Protein 4URP (pdb70)

Structure (mmCIF, N/CA/C/O backbone):
data_4URP
#
_entry.id   4URP
#
_cell.length_a   60.045
_cell.length_b   60.045
_cell.length_c   110.675
_cell.angle_alpha   90.00
_cell.angle_beta   90.00
_cell.angle_gamma   120.00
#
_symmetry.space_group_name_H-M   'P 32'
#
loop_
_entity.id
_entity.type
_entity.pdbx_description
1 polymer 'FATTY ACID REPRESSION MUTANT PROTEIN 2'
2 water water
#
loop_
_atom_site.group_PDB
_atom_site.id
_atom_site.type_symbol
_atom_site.label_atom_id
_atom_site.label_alt_id
_atom_site.label_comp_id
_atom_site.label_asym_id
_atom_site.label_entity_id
_atom_site.label_seq_id
_atom_site.pdbx_PDB_ins_code
_atom_site.Cartn_x
_atom_site.Cartn_y
_atom_site.Cartn_z
_atom_site.occupancy
_atom_site.B_iso_or_equiv
_atom_site.auth_seq_id
_atom_site.auth_comp_id
_atom_site.auth_asym_id
_atom_site.auth_atom_id
_atom_site.pdbx_PDB_model_num
ATOM 1 N N . PRO A 1 3 ? -25.339 28.933 0.192 1.00 82.57 3 PRO A N 1
ATOM 2 C CA . PRO A 1 3 ? -23.907 28.668 0.364 1.00 80.38 3 PRO A CA 1
ATOM 3 C C . PRO A 1 3 ? -23.494 28.718 1.831 1.00 84.23 3 PRO A C 1
ATOM 4 O O . PRO A 1 3 ? -23.435 29.798 2.419 1.00 88.18 3 PRO A O 1
ATOM 8 N N . THR A 1 4 ? -23.262 27.550 2.420 1.00 71.71 4 THR A N 1
ATOM 9 C CA . THR A 1 4 ? -22.865 27.447 3.819 1.00 57.03 4 THR A CA 1
ATOM 10 C C . THR A 1 4 ? -21.616 26.594 3.963 1.00 67.32 4 THR A C 1
ATOM 11 O O . THR A 1 4 ? -20.500 27.114 3.971 1.00 57.84 4 THR A O 1
ATOM 15 N N . GLY A 1 5 ? -21.801 25.282 4.063 1.00 69.70 5 GLY A N 1
ATOM 16 C CA . GLY A 1 5 ? -20.671 24.382 4.017 1.00 55.88 5 GLY A CA 1
ATOM 17 C C . GLY A 1 5 ? -20.665 23.955 2.573 1.00 66.15 5 GLY A C 1
ATOM 18 O O . GLY A 1 5 ? -20.678 22.765 2.257 1.00 62.35 5 GLY A O 1
ATOM 19 N N . ASN A 1 6 ? -20.643 24.949 1.685 1.00 74.39 6 ASN A N 1
ATOM 20 C CA . ASN A 1 6 ? -20.627 24.731 0.230 1.00 65.49 6 ASN A CA 1
ATOM 21 C C . ASN A 1 6 ? -19.235 24.279 -0.210 1.00 70.30 6 ASN A C 1
ATOM 22 O O . ASN A 1 6 ? -18.879 24.376 -1.384 1.00 63.95 6 ASN A O 1
ATOM 27 N N . TYR A 1 7 ? -18.470 23.798 0.767 1.00 80.10 7 TYR A N 1
ATOM 28 C CA . TYR A 1 7 ? -17.256 23.018 0.584 1.00 71.02 7 TYR A CA 1
ATOM 29 C C . TYR A 1 7 ? -17.388 21.930 -0.476 1.00 70.49 7 TYR A C 1
ATOM 30 O O . TYR A 1 7 ? -16.406 21.531 -1.097 1.00 76.82 7 TYR A O 1
ATOM 39 N N . LEU A 1 8 ? -18.614 21.461 -0.681 1.00 56.79 8 LEU A N 1
ATOM 40 C CA . LEU A 1 8 ? -18.913 20.470 -1.703 1.00 61.67 8 LEU A CA 1
ATOM 41 C C . LEU A 1 8 ? -18.717 21.044 -3.101 1.00 71.10 8 LEU A C 1
ATOM 42 O O . LEU A 1 8 ? -18.148 20.388 -3.971 1.00 69.32 8 LEU A O 1
ATOM 47 N N . ASN A 1 9 ? -19.197 22.266 -3.315 1.00 78.64 9 ASN A N 1
ATOM 48 C CA . ASN A 1 9 ? -19.147 22.894 -4.636 1.00 78.17 9 ASN A CA 1
ATOM 49 C C . ASN A 1 9 ? -17.737 23.059 -5.193 1.00 80.31 9 ASN A C 1
ATOM 50 O O . ASN A 1 9 ? -17.533 23.054 -6.407 1.00 77.11 9 ASN A O 1
ATOM 55 N N . ALA A 1 10 ? -16.769 23.208 -4.297 1.00 83.41 10 ALA A N 1
ATOM 56 C CA . ALA A 1 10 ? -15.373 23.308 -4.695 1.00 78.63 10 ALA A CA 1
ATOM 57 C C . ALA A 1 10 ? -14.836 21.930 -5.048 1.00 74.61 10 ALA A C 1
ATOM 58 O O . ALA A 1 10 ? -13.930 21.793 -5.871 1.00 77.33 10 ALA A O 1
ATOM 60 N N . ILE A 1 11 ? -15.399 20.906 -4.419 1.00 61.61 11 ILE A N 1
ATOM 61 C CA . ILE A 1 11 ? -15.021 19.532 -4.715 1.00 71.97 11 ILE A CA 1
ATOM 62 C C . ILE A 1 11 ? -15.616 19.100 -6.045 1.00 77.70 11 ILE A C 1
ATOM 63 O O . ILE A 1 11 ? -14.933 18.501 -6.876 1.00 68.60 11 ILE A O 1
ATOM 68 N N . THR A 1 12 ? -16.890 19.420 -6.243 1.00 77.24 12 THR A N 1
ATOM 69 C CA . THR A 1 12 ? -17.599 19.028 -7.454 1.00 70.60 12 THR A CA 1
ATOM 70 C C . THR A 1 12 ? -17.035 19.722 -8.689 1.00 77.21 12 THR A C 1
ATOM 71 O O . THR A 1 12 ? -17.011 19.149 -9.778 1.00 80.08 12 THR A O 1
ATOM 75 N N . ASN A 1 13 ? -16.578 20.956 -8.517 1.00 68.55 13 ASN A N 1
ATOM 76 C CA . ASN A 1 13 ? -15.953 21.681 -9.614 1.00 65.72 13 ASN A CA 1
ATOM 77 C C . ASN A 1 13 ? -14.440 21.521 -9.600 1.00 66.38 13 ASN A C 1
ATOM 78 O O . ASN A 1 13 ? -13.707 22.455 -9.274 1.00 74.35 13 ASN A O 1
ATOM 83 N N . ARG A 1 14 ? -13.987 20.324 -9.959 1.00 65.70 14 ARG A N 1
ATOM 84 C CA . ARG A 1 14 ? -12.567 20.003 -9.976 1.00 53.27 14 ARG A CA 1
ATOM 85 C C . ARG A 1 14 ? -12.321 18.727 -10.771 1.00 56.74 14 ARG A C 1
ATOM 86 O O . ARG A 1 14 ? -12.974 17.712 -10.537 1.00 67.96 14 ARG A O 1
ATOM 94 N N . ARG A 1 15 ? -11.387 18.788 -11.716 1.00 53.53 15 ARG A N 1
ATOM 95 C CA . ARG A 1 15 ? -10.979 17.608 -12.477 1.00 60.57 15 ARG A CA 1
ATOM 96 C C . ARG A 1 15 ? -9.652 17.833 -13.195 1.00 63.75 15 ARG A C 1
ATOM 97 O O . ARG A 1 15 ? -9.138 18.950 -13.231 1.00 65.30 15 ARG A O 1
ATOM 105 N N . THR A 1 16 ? -9.106 16.758 -13.758 1.00 60.84 16 THR A N 1
ATOM 106 C CA . THR A 1 16 ? -7.812 16.787 -14.430 1.00 55.23 16 THR A CA 1
ATOM 107 C C . THR A 1 16 ? -7.796 17.740 -15.615 1.00 61.05 16 THR A C 1
ATOM 108 O O . THR A 1 16 ? -8.627 17.651 -16.513 1.00 51.77 16 THR A O 1
ATOM 112 N N . ILE A 1 17 ? -6.827 18.646 -15.613 1.00 60.27 17 ILE A N 1
ATOM 113 C CA . ILE A 1 17 ? -6.682 19.626 -16.680 1.00 53.40 17 ILE A CA 1
ATOM 114 C C . ILE A 1 17 ? -5.351 19.454 -17.390 1.00 67.44 17 ILE A C 1
ATOM 115 O O . ILE A 1 17 ? -4.290 19.549 -16.776 1.00 63.11 17 ILE A O 1
ATOM 120 N N . TYR A 1 18 ? -5.414 19.195 -18.689 1.00 72.59 18 TYR A N 1
ATOM 121 C CA . TYR A 1 18 ? -4.211 19.042 -19.491 1.00 67.38 18 TYR A CA 1
ATOM 122 C C . TYR A 1 18 ? -3.959 20.291 -20.320 1.00 73.39 18 TYR A C 1
ATOM 123 O O . TYR A 1 18 ? -2.831 20.540 -20.744 1.00 64.44 18 TYR A O 1
ATOM 132 N N . ASN A 1 19 ? -5.014 21.068 -20.549 1.00 80.45 19 ASN A N 1
ATOM 133 C CA . ASN A 1 19 ? -4.876 22.371 -21.182 1.00 83.52 19 ASN A CA 1
ATOM 134 C C . ASN A 1 19 ? -4.107 23.303 -20.260 1.00 76.63 19 ASN A C 1
ATOM 135 O O . ASN A 1 19 ? -4.679 23.913 -19.358 1.00 88.17 19 ASN A O 1
ATOM 140 N N . LEU A 1 20 ? -2.804 23.402 -20.482 1.00 69.95 20 LEU A N 1
ATOM 141 C CA . LEU A 1 20 ? -1.953 24.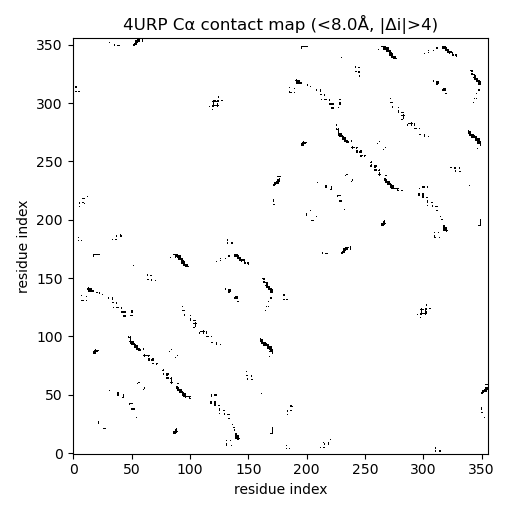155 -19.577 1.00 72.40 20 LEU A CA 1
ATOM 142 C C . LEU A 1 20 ? -1.014 25.116 -20.290 1.00 65.08 20 LEU A C 1
ATOM 143 O O . LEU A 1 20 ? -0.340 24.756 -21.255 1.00 69.02 20 LEU A O 1
ATOM 148 N N . LYS A 1 21 ? -0.978 26.348 -19.799 1.00 55.89 21 LYS A N 1
ATOM 149 C CA . LYS A 1 21 ? 0.026 27.313 -20.215 1.00 55.61 21 LYS A CA 1
ATOM 150 C C . LYS A 1 21 ? 0.774 27.696 -18.954 1.00 64.34 21 LYS A C 1
ATOM 151 O O . LYS A 1 21 ? 0.198 27.686 -17.872 1.00 86.86 21 LYS A O 1
ATOM 157 N N . PRO A 1 22 ? 2.065 28.022 -19.078 1.00 67.53 22 PRO A N 1
ATOM 158 C CA . PRO A 1 22 ? 2.831 28.481 -17.913 1.00 70.70 22 PRO A CA 1
ATOM 159 C C . PRO A 1 22 ? 2.275 29.803 -17.391 1.00 67.27 22 PRO A C 1
ATOM 160 O O . PRO A 1 22 ? 2.874 30.856 -17.592 1.00 56.40 22 PRO A O 1
ATOM 164 N N . GLU A 1 23 ? 1.127 29.734 -16.726 1.00 76.48 23 GLU A N 1
ATOM 165 C CA . GLU A 1 23 ? 0.439 30.927 -16.255 1.00 88.04 23 GLU A CA 1
ATOM 166 C C . GLU A 1 23 ? 0.730 31.207 -14.789 1.00 84.65 23 GLU A C 1
ATOM 167 O O . GLU A 1 23 ? 0.884 30.289 -13.984 1.00 76.62 23 GLU A O 1
ATOM 173 N N . LEU A 1 24 ? 0.798 32.492 -14.459 1.00 81.78 24 LEU A N 1
ATOM 174 C CA . LEU A 1 24 ? 1.176 32.941 -13.122 1.00 93.50 24 LEU A CA 1
ATOM 175 C C . LEU A 1 24 ? 0.317 32.376 -11.973 1.00 94.29 24 LEU A C 1
ATOM 176 O O . LEU A 1 24 ? 0.869 31.835 -11.015 1.00 74.40 24 LEU A O 1
ATOM 181 N N . PRO A 1 25 ? -1.027 32.491 -12.052 1.00 97.48 25 PRO A N 1
ATOM 182 C CA . PRO A 1 25 ? -1.891 33.164 -13.029 1.00 88.32 25 PRO A CA 1
ATOM 183 C C . PRO A 1 25 ? -2.231 34.602 -12.634 1.00 89.96 25 PRO A C 1
ATOM 184 O O . PRO A 1 25 ? -1.559 35.200 -11.794 1.00 89.61 25 PRO A O 1
ATOM 188 N N . GLN A 1 26 ? -3.281 35.140 -13.244 1.00 87.29 26 GLN A N 1
ATOM 189 C CA . GLN A 1 26 ? -3.642 36.546 -13.095 1.00 76.10 26 GLN A CA 1
ATOM 190 C C . GLN A 1 26 ? -4.079 36.913 -11.680 1.00 79.26 26 GLN A C 1
ATOM 191 O O . GLN A 1 26 ? -5.075 36.399 -11.174 1.00 83.59 26 GLN A O 1
ATOM 197 N N . GLY A 1 27 ? -3.331 37.816 -11.056 1.00 80.45 27 GLY A N 1
ATOM 198 C CA . GLY A 1 27 ? -3.693 38.349 -9.756 1.00 91.94 27 GLY A CA 1
ATOM 199 C C . GLY A 1 27 ? -3.159 37.535 -8.598 1.00 88.38 27 GLY A C 1
ATOM 200 O O . GLY A 1 27 ? -3.472 37.809 -7.441 1.00 72.21 27 GLY A O 1
ATOM 201 N N . VAL A 1 28 ? -2.348 36.532 -8.909 1.00 84.59 28 VAL A N 1
ATOM 202 C CA . VAL A 1 28 ? -1.793 35.654 -7.887 1.00 66.17 28 VAL A CA 1
ATOM 203 C C . VAL A 1 28 ? -0.388 35.189 -8.259 1.00 71.99 28 VAL A C 1
ATOM 204 O O . VAL A 1 28 ? -0.172 34.634 -9.332 1.00 82.58 28 VAL A O 1
ATOM 208 N N . GLY A 1 29 ? 0.564 35.442 -7.367 1.00 71.21 29 GLY A N 1
ATOM 209 C CA . GLY A 1 29 ? 1.960 35.134 -7.618 1.00 66.67 29 GLY A CA 1
ATOM 210 C C . GLY A 1 29 ? 2.313 33.684 -7.362 1.00 68.74 29 GLY A C 1
ATOM 211 O O . GLY A 1 29 ? 1.454 32.806 -7.412 1.00 64.98 29 GLY A O 1
ATOM 212 N N . LEU A 1 30 ? 3.588 33.435 -7.086 1.00 75.70 30 LEU A N 1
ATOM 213 C CA . LEU A 1 30 ? 4.074 32.084 -6.828 1.00 67.51 30 LEU A CA 1
ATOM 214 C C . LEU A 1 30 ? 4.021 31.756 -5.339 1.00 69.27 30 LEU A C 1
ATOM 215 O O . LEU A 1 30 ? 3.519 30.700 -4.947 1.00 60.30 30 LEU A O 1
ATOM 220 N N . ASP A 1 31 ? 4.530 32.663 -4.511 1.00 87.07 31 ASP A N 1
ATOM 221 C CA . ASP A 1 31 ? 4.548 32.445 -3.067 1.00 75.19 31 ASP A CA 1
ATOM 222 C C . ASP A 1 31 ? 3.142 32.386 -2.487 1.00 67.14 31 ASP A C 1
ATOM 223 O O . ASP A 1 31 ? 2.955 31.995 -1.337 1.00 68.76 31 ASP A O 1
ATOM 228 N N . ASP A 1 32 ? 2.159 32.786 -3.286 1.00 66.40 32 ASP A N 1
ATOM 229 C CA . ASP A 1 32 ? 0.765 32.575 -2.937 1.00 63.67 32 ASP A CA 1
ATOM 230 C C . ASP A 1 32 ? 0.496 31.084 -2.861 1.00 65.65 32 ASP A C 1
ATOM 231 O O . ASP A 1 32 ? -0.040 30.588 -1.871 1.00 62.72 32 ASP A O 1
ATOM 236 N N . VAL A 1 33 ? 0.873 30.380 -3.922 1.00 63.28 33 VAL A N 1
ATOM 237 C CA . VAL A 1 33 ? 0.691 28.939 -4.009 1.00 68.11 33 VAL A CA 1
ATOM 238 C C . VAL A 1 33 ? 1.445 28.237 -2.891 1.00 63.37 33 VAL A C 1
ATOM 239 O O . VAL A 1 33 ? 0.946 27.282 -2.296 1.00 63.31 33 VAL A O 1
ATOM 243 N N . LYS A 1 34 ? 2.643 28.737 -2.603 1.00 64.33 34 LYS A N 1
ATOM 244 C CA . LYS A 1 34 ? 3.505 28.171 -1.573 1.00 61.44 34 LYS A CA 1
ATOM 245 C C . LYS A 1 34 ? 2.783 27.952 -0.251 1.00 67.38 34 LYS A C 1
ATOM 246 O O . LYS A 1 34 ? 2.951 26.916 0.388 1.00 74.57 34 LYS A O 1
ATOM 252 N N . ARG A 1 35 ? 1.978 28.928 0.154 1.00 58.35 35 ARG A N 1
ATOM 253 C CA . ARG A 1 35 ? 1.250 28.829 1.408 1.00 59.39 35 ARG A CA 1
ATOM 254 C C . ARG A 1 35 ? 0.156 27.778 1.311 1.00 62.18 35 ARG A C 1
ATOM 255 O O . ARG A 1 35 ? -0.021 26.971 2.222 1.00 68.87 35 ARG A O 1
ATOM 263 N N . THR A 1 36 ? -0.572 27.802 0.198 1.00 58.70 36 THR A N 1
ATOM 264 C CA . THR A 1 36 ? -1.764 26.977 0.011 1.00 58.78 36 THR A CA 1
ATOM 265 C C . THR A 1 36 ? -1.521 25.491 0.257 1.00 59.48 36 THR A C 1
ATOM 266 O O . THR A 1 36 ? -2.356 24.814 0.853 1.00 67.75 36 THR A O 1
ATOM 270 N N . VAL A 1 37 ? -0.382 24.985 -0.199 1.00 55.92 37 VAL A N 1
ATOM 271 C CA . VAL A 1 37 ? -0.029 23.592 0.045 1.00 62.88 37 VAL A CA 1
ATOM 272 C C . VAL A 1 37 ? 0.606 23.440 1.426 1.00 56.96 37 VAL A C 1
ATOM 273 O O . VAL A 1 37 ? 0.395 22.436 2.114 1.00 59.77 37 VAL A O 1
ATOM 277 N N . HIS A 1 38 ? 1.358 24.458 1.835 1.00 56.32 38 HIS A N 1
ATOM 278 C CA . HIS A 1 38 ? 1.988 24.475 3.150 1.00 70.97 38 HIS A CA 1
ATOM 279 C C . HIS A 1 38 ? 0.967 24.369 4.276 1.00 77.14 38 HIS A C 1
ATOM 280 O O . HIS A 1 38 ? 1.157 23.612 5.226 1.00 81.14 38 HIS A O 1
ATOM 287 N N . VAL A 1 39 ? -0.115 25.132 4.162 1.00 67.80 39 VAL A N 1
ATOM 288 C CA . VAL A 1 39 ? -1.143 25.156 5.194 1.00 68.94 39 VAL A CA 1
ATOM 289 C C . VAL A 1 39 ? -1.957 23.872 5.208 1.00 62.97 39 VAL A C 1
ATOM 290 O O . VAL A 1 39 ? -2.744 23.638 6.122 1.00 70.92 39 VAL A O 1
ATOM 294 N N . ILE A 1 40 ? -1.771 23.042 4.189 1.00 48.14 40 ILE A N 1
ATOM 295 C CA . ILE A 1 40 ? -2.450 21.754 4.137 1.00 51.58 40 ILE A CA 1
ATOM 296 C C . ILE A 1 40 ? -1.582 20.673 4.772 1.00 60.11 40 ILE A C 1
ATOM 297 O O . ILE A 1 40 ? -2.063 19.885 5.580 1.00 68.26 40 ILE A O 1
ATOM 302 N N . LEU A 1 41 ? -0.299 20.653 4.419 1.00 60.42 41 LEU A N 1
ATOM 303 C CA . LEU A 1 41 ? 0.649 19.734 5.039 1.00 64.82 41 LEU A CA 1
ATOM 304 C C . LEU A 1 41 ? 0.665 19.928 6.545 1.00 72.48 41 LEU A C 1
ATOM 305 O O . LEU A 1 41 ? 0.800 18.973 7.311 1.00 65.10 41 LEU A O 1
ATOM 310 N N . LYS A 1 42 ? 0.528 21.181 6.959 1.00 69.61 42 LYS A N 1
ATOM 311 C CA . LYS A 1 42 ? 0.592 21.541 8.365 1.00 55.70 42 LYS A CA 1
ATOM 312 C C . LYS A 1 42 ? -0.712 21.203 9.075 1.00 56.76 42 LYS A C 1
ATOM 313 O O . LYS A 1 42 ? -0.718 20.926 10.274 1.00 54.48 42 LYS A O 1
ATOM 319 N N . ASN A 1 43 ? -1.815 21.213 8.332 1.00 54.46 43 ASN A N 1
ATOM 320 C CA . ASN A 1 43 ? -3.132 20.988 8.925 1.00 57.01 43 ASN A CA 1
ATOM 321 C C . ASN A 1 43 ? -3.712 19.605 8.642 1.00 59.23 43 ASN A C 1
ATOM 322 O O . ASN A 1 43 ? -4.833 19.308 9.052 1.00 65.79 43 ASN A O 1
ATOM 327 N N . THR A 1 44 ? -2.955 18.765 7.944 1.00 65.78 44 THR A N 1
ATOM 328 C CA . THR A 1 44 ? -3.422 17.420 7.630 1.00 63.29 44 THR A CA 1
ATOM 329 C C . THR A 1 44 ? -3.014 16.413 8.694 1.00 52.03 44 THR A C 1
ATOM 330 O O . THR A 1 44 ? -1.838 16.288 9.023 1.00 55.70 44 THR A O 1
ATOM 334 N N . PRO A 1 45 ? -3.998 15.688 9.235 1.00 46.96 45 PRO A N 1
ATOM 335 C CA . PRO A 1 45 ? -3.817 14.697 10.297 1.00 46.77 45 PRO A CA 1
ATOM 336 C C . PRO A 1 45 ? -3.096 13.451 9.808 1.00 48.93 45 PRO A C 1
ATOM 337 O O . PRO A 1 45 ? -3.612 12.730 8.957 1.00 54.80 45 PRO A O 1
ATOM 341 N N . THR A 1 46 ? -1.902 13.213 10.333 1.00 49.28 46 THR A N 1
ATOM 342 C CA . THR A 1 46 ? -1.227 11.946 10.120 1.00 52.25 46 THR A CA 1
ATOM 343 C C . THR A 1 46 ? -1.552 11.059 11.311 1.00 63.04 46 THR A C 1
ATOM 344 O O . THR A 1 46 ? -1.509 11.512 12.458 1.00 63.66 46 THR A O 1
ATOM 348 N N . ALA A 1 47 ? -1.894 9.805 11.036 1.00 68.37 47 ALA A N 1
ATOM 349 C CA . ALA A 1 47 ? -2.280 8.866 12.081 1.00 68.83 47 ALA A CA 1
ATOM 350 C C . ALA A 1 47 ? -1.186 8.726 13.127 1.00 62.85 47 ALA A C 1
ATOM 351 O O . ALA A 1 47 ? -0.051 8.376 12.801 1.00 63.68 47 ALA A O 1
ATOM 353 N N . PHE A 1 48 ? -1.544 9.020 14.374 1.00 73.56 48 PHE A N 1
ATOM 354 C CA . PHE A 1 48 ? -0.627 8.937 15.509 1.00 78.41 48 PHE A CA 1
ATOM 355 C C . PHE A 1 48 ? 0.498 9.962 15.445 1.00 64.14 48 PHE A C 1
ATOM 356 O O . PHE A 1 48 ? 1.644 9.652 15.766 1.00 56.98 48 PHE A O 1
ATOM 364 N N . ASN A 1 49 ? 0.144 11.177 15.025 1.00 55.62 49 ASN A N 1
ATOM 365 C CA . ASN A 1 49 ? 1.074 12.301 14.848 1.00 63.10 49 ASN A CA 1
ATOM 366 C C . ASN A 1 49 ? 2.447 11.944 14.281 1.00 60.97 49 ASN A C 1
ATOM 367 O O . ASN A 1 49 ? 3.471 12.436 14.755 1.00 49.36 49 ASN A O 1
ATOM 372 N N . SER A 1 50 ? 2.456 11.087 13.266 1.00 55.36 50 SER A N 1
ATOM 373 C CA . SER A 1 50 ? 3.697 10.672 12.629 1.00 67.39 50 SER A CA 1
ATOM 374 C C . SER A 1 50 ? 4.292 11.802 11.802 1.00 59.98 50 SER A C 1
ATOM 375 O O . SER A 1 50 ? 5.512 11.915 11.683 1.00 53.64 50 SER A O 1
ATOM 378 N N . GLN A 1 51 ? 3.416 12.628 11.234 1.00 53.01 51 GLN A N 1
ATOM 379 C CA . GLN A 1 51 ? 3.824 13.785 10.441 1.00 54.86 51 GLN A CA 1
ATOM 380 C C . GLN A 1 51 ? 4.813 13.399 9.344 1.00 64.60 51 GLN A C 1
ATOM 381 O O . GLN A 1 51 ? 5.891 13.983 9.231 1.00 63.67 51 GLN A O 1
ATOM 387 N N . VAL A 1 52 ? 4.431 12.414 8.538 1.00 66.73 52 VAL A N 1
ATOM 388 C CA . VAL A 1 52 ? 5.338 11.810 7.570 1.00 59.84 52 VAL A CA 1
ATOM 389 C C . VAL A 1 52 ? 5.318 12.477 6.200 1.00 64.32 52 VAL A C 1
ATOM 390 O O . VAL A 1 52 ? 6.305 12.433 5.473 1.00 69.57 52 VAL A O 1
ATOM 394 N N . ASN A 1 53 ? 4.196 13.088 5.842 1.00 65.99 53 ASN A N 1
ATOM 395 C CA . ASN A 1 53 ? 4.067 13.664 4.512 1.00 63.13 53 ASN A CA 1
ATOM 396 C C . ASN A 1 53 ? 4.689 15.048 4.383 1.00 54.75 53 ASN A C 1
ATOM 397 O O . ASN A 1 53 ? 4.388 15.955 5.159 1.00 52.48 53 ASN A O 1
ATOM 402 N N . ARG A 1 54 ? 5.574 15.192 3.404 1.00 55.82 54 ARG A N 1
ATOM 403 C CA . ARG A 1 54 ? 6.140 16.489 3.064 1.00 58.02 54 ARG A CA 1
ATOM 404 C C . ARG A 1 54 ? 5.884 16.778 1.596 1.00 59.74 54 ARG A C 1
ATOM 405 O O . ARG A 1 54 ? 5.187 16.020 0.922 1.00 56.00 54 ARG A O 1
ATOM 413 N N . ALA A 1 55 ? 6.443 17.877 1.105 1.00 58.65 55 ALA A N 1
ATOM 414 C CA . ALA A 1 55 ? 6.261 18.248 -0.291 1.00 57.46 55 ALA A CA 1
ATOM 415 C C . ALA A 1 55 ? 7.369 19.160 -0.800 1.00 66.13 55 ALA A C 1
ATOM 416 O O . ALA A 1 55 ? 8.065 19.809 -0.027 1.00 72.67 55 ALA A O 1
ATOM 418 N N . VAL A 1 56 ? 7.525 19.186 -2.117 1.00 64.81 56 VAL A N 1
ATOM 419 C CA . VAL A 1 56 ? 8.458 20.081 -2.784 1.00 63.24 56 VAL A CA 1
ATOM 420 C C . VAL A 1 56 ? 7.810 20.632 -4.041 1.00 61.78 56 VAL A C 1
ATOM 421 O O . VAL A 1 56 ? 7.298 19.882 -4.865 1.00 69.36 56 VAL A O 1
ATOM 425 N N . ILE A 1 57 ? 7.804 21.952 -4.169 1.00 59.96 57 ILE A N 1
ATOM 426 C CA . ILE A 1 57 ? 7.313 22.595 -5.376 1.00 59.24 57 ILE A CA 1
ATOM 427 C C . ILE A 1 57 ? 8.487 22.947 -6.265 1.00 62.98 57 ILE A C 1
ATOM 428 O O . ILE A 1 57 ? 9.484 23.486 -5.799 1.00 70.28 57 ILE A O 1
ATOM 433 N N . ILE A 1 58 ? 8.379 22.625 -7.545 1.00 65.64 58 ILE A N 1
ATOM 434 C CA . ILE A 1 58 ? 9.457 22.915 -8.471 1.00 62.88 58 ILE A CA 1
ATOM 435 C C . ILE A 1 58 ? 8.933 23.705 -9.666 1.00 64.93 58 ILE A C 1
ATOM 436 O O . ILE A 1 58 ? 7.796 23.518 -10.097 1.00 60.30 58 ILE A O 1
ATOM 441 N N . VAL A 1 59 ? 9.758 24.615 -10.172 1.00 72.92 59 VAL A N 1
ATOM 442 C CA . VAL A 1 59 ? 9.354 25.502 -11.256 1.00 64.27 59 VAL A CA 1
ATOM 443 C C . VAL A 1 59 ? 10.519 25.853 -12.173 1.00 69.12 59 VAL A C 1
ATOM 444 O O . VAL A 1 59 ? 11.660 25.465 -11.927 1.00 78.03 59 VAL A O 1
ATOM 448 N N . GLY A 1 60 ? 10.213 26.595 -13.231 1.00 66.63 60 GLY A N 1
ATOM 449 C CA . GLY A 1 60 ? 11.218 27.105 -14.143 1.00 78.58 60 GLY A CA 1
ATOM 450 C C . GLY A 1 60 ? 12.005 26.029 -14.856 1.00 74.68 60 GLY A C 1
ATOM 451 O O . GLY A 1 60 ? 11.450 25.038 -15.323 1.00 64.32 60 GLY A O 1
ATOM 452 N N . ASP A 1 61 ? 13.315 26.231 -14.940 1.00 73.97 61 ASP A N 1
ATOM 453 C CA . ASP A 1 61 ? 14.201 25.280 -15.604 1.00 84.70 61 ASP A CA 1
ATOM 454 C C . ASP A 1 61 ? 14.560 24.115 -14.694 1.00 78.88 61 ASP A C 1
ATOM 455 O O . ASP A 1 61 ? 15.323 23.234 -15.083 1.00 70.36 61 ASP A O 1
ATOM 460 N N . THR A 1 62 ? 14.017 24.120 -13.482 1.00 82.60 62 THR A N 1
ATOM 461 C CA . THR A 1 62 ? 14.190 22.998 -12.574 1.00 77.22 62 THR A CA 1
ATOM 462 C C . THR A 1 62 ? 13.006 22.062 -12.749 1.00 73.84 62 THR A C 1
ATOM 463 O O . THR A 1 62 ? 13.102 20.863 -12.487 1.00 68.75 62 THR A O 1
ATOM 467 N N . HIS A 1 63 ? 11.891 22.625 -13.199 1.00 69.16 63 HIS A N 1
ATOM 468 C CA . HIS A 1 63 ? 10.705 21.849 -13.523 1.00 63.26 63 HIS A CA 1
ATOM 469 C C . HIS A 1 63 ? 10.916 21.131 -14.845 1.00 69.31 63 HIS A C 1
ATOM 470 O O . HIS A 1 63 ? 10.675 19.931 -14.961 1.00 62.17 63 HIS A O 1
ATOM 477 N N . LYS A 1 64 ? 11.375 21.882 -15.840 1.00 75.18 64 LYS A N 1
ATOM 478 C CA . LYS A 1 64 ? 11.631 21.334 -17.164 1.00 62.16 64 LYS A CA 1
ATOM 479 C C . LYS A 1 64 ? 12.743 20.292 -17.123 1.00 69.81 64 LYS A C 1
ATOM 480 O O . LYS A 1 64 ? 12.777 19.378 -17.945 1.00 73.56 64 LYS A O 1
ATOM 486 N N . ARG A 1 65 ? 13.641 20.431 -16.154 1.00 71.43 65 ARG A N 1
ATOM 487 C CA . ARG A 1 65 ? 14.811 19.569 -16.054 1.00 72.16 65 ARG A CA 1
ATOM 488 C C . ARG A 1 65 ? 14.451 18.121 -15.752 1.00 63.64 65 ARG A C 1
ATOM 489 O O . ARG A 1 65 ? 15.142 17.201 -16.188 1.00 57.31 65 ARG A O 1
ATOM 497 N N . ILE A 1 66 ? 13.372 17.921 -15.003 1.00 64.43 66 ILE A N 1
ATOM 498 C CA . ILE A 1 66 ? 12.996 16.580 -14.569 1.00 65.86 66 ILE A CA 1
ATOM 499 C C . ILE A 1 66 ? 12.152 15.842 -15.599 1.00 62.93 66 ILE A C 1
ATOM 500 O O . ILE A 1 66 ? 12.425 14.686 -15.921 1.00 64.92 66 ILE A O 1
ATOM 505 N N . TRP A 1 67 ? 11.124 16.506 -16.113 1.00 61.39 67 TRP A N 1
ATOM 506 C CA . TRP A 1 67 ? 10.247 15.878 -17.094 1.00 61.82 67 TRP A CA 1
ATOM 507 C C . TRP A 1 67 ? 10.985 15.606 -18.400 1.00 65.22 67 TRP A C 1
ATOM 508 O O . TRP A 1 67 ? 10.607 14.717 -19.165 1.00 54.85 67 TRP A O 1
ATOM 519 N N . ASP A 1 68 ? 12.041 16.374 -18.647 1.00 63.67 68 ASP A N 1
ATOM 520 C CA . ASP A 1 68 ? 12.900 16.133 -19.796 1.00 67.08 68 ASP A CA 1
ATOM 521 C C . ASP A 1 68 ? 13.736 14.889 -19.558 1.00 71.70 68 ASP A C 1
ATOM 522 O O . ASP A 1 68 ? 14.143 14.212 -20.500 1.00 82.20 68 ASP A O 1
ATOM 527 N N . ALA A 1 69 ? 13.996 14.599 -18.288 1.00 64.90 69 ALA A N 1
ATOM 528 C CA . ALA A 1 69 ? 14.769 13.423 -17.916 1.00 73.02 69 ALA A CA 1
ATOM 529 C C . ALA A 1 69 ? 13.895 12.181 -17.977 1.00 73.67 69 ALA A C 1
ATOM 530 O O . ALA A 1 69 ? 14.353 11.102 -18.342 1.00 69.51 69 ALA A O 1
ATOM 532 N N . VAL A 1 70 ? 12.631 12.339 -17.608 1.00 67.50 70 VAL A N 1
ATOM 533 C CA . VAL A 1 70 ? 11.686 11.239 -17.695 1.00 61.34 70 VAL A CA 1
ATOM 534 C C . VAL A 1 70 ? 11.417 10.926 -19.158 1.00 78.85 70 VAL A C 1
ATOM 535 O O . VAL A 1 70 ? 11.486 9.773 -19.575 1.00 81.15 70 VAL A O 1
ATOM 539 N N . ALA A 1 71 ? 11.156 11.968 -19.943 1.00 68.64 71 ALA A N 1
ATOM 540 C CA . ALA A 1 71 ? 10.853 11.815 -21.366 1.00 60.59 71 ALA A CA 1
ATOM 541 C C . ALA A 1 71 ? 12.060 11.390 -22.199 1.00 70.82 71 ALA A C 1
ATOM 542 O O . ALA A 1 71 ? 12.063 11.535 -23.421 1.00 86.74 71 ALA A O 1
ATOM 544 N N . SER A 1 72 ? 13.087 10.879 -21.532 1.00 70.82 72 SER A N 1
ATOM 545 C CA . SER A 1 72 ? 14.233 10.285 -22.207 1.00 72.56 72 SER A CA 1
ATOM 546 C C . SER A 1 72 ? 14.361 8.841 -21.742 1.00 78.89 72 SER A C 1
ATOM 547 O O . SER A 1 72 ? 14.934 7.998 -22.434 1.00 78.60 72 SER A O 1
ATOM 550 N N . ALA A 1 73 ? 13.816 8.566 -20.561 1.00 80.33 73 ALA A N 1
ATOM 551 C CA . ALA A 1 73 ? 13.688 7.201 -20.070 1.00 84.24 73 ALA A CA 1
ATOM 552 C C . ALA A 1 73 ? 12.461 6.572 -20.715 1.00 79.76 73 ALA A C 1
ATOM 553 O O . ALA A 1 73 ? 12.288 5.355 -20.701 1.00 81.48 73 ALA A O 1
ATOM 555 N N . MET A 1 74 ? 11.647 7.415 -21.343 1.00 78.41 74 MET A N 1
ATOM 556 C CA . MET A 1 74 ? 10.529 6.969 -22.166 1.00 80.75 74 MET A CA 1
ATOM 557 C C . MET A 1 74 ? 10.949 7.063 -23.623 1.00 81.63 74 MET A C 1
ATOM 558 O O . MET A 1 74 ? 11.317 8.145 -24.090 1.00 82.24 74 MET A O 1
ATOM 563 N N . PRO A 1 75 ? 10.902 5.955 -24.346 1.00 85.72 75 PRO A N 1
ATOM 564 C CA . PRO A 1 75 ? 11.472 5.951 -25.684 1.00 87.73 75 PRO A CA 1
ATOM 565 C C . PRO A 1 75 ? 10.529 5.656 -26.804 1.00 86.77 75 PRO A C 1
ATOM 566 O O . PRO A 1 75 ? 10.987 5.188 -27.845 1.00 89.88 75 PRO A O 1
ATOM 570 N N . THR A 1 76 ? 9.245 5.907 -26.622 1.00 80.05 76 THR A N 1
ATOM 571 C CA . THR A 1 76 ? 8.321 5.571 -27.690 1.00 71.66 76 THR A CA 1
ATOM 572 C C . THR A 1 76 ? 7.451 6.713 -28.245 1.00 84.28 76 THR A C 1
ATOM 573 O O . THR A 1 76 ? 6.473 6.451 -28.938 1.00 98.10 76 THR A O 1
ATOM 577 N N . ALA A 1 77 ? 7.825 7.966 -27.969 1.00 81.29 77 ALA A N 1
ATOM 578 C CA . ALA A 1 77 ? 7.221 9.124 -28.636 1.00 88.72 77 ALA A CA 1
ATOM 579 C C . ALA A 1 77 ? 5.783 9.367 -28.172 1.00 82.91 77 ALA A C 1
ATOM 580 O O . ALA A 1 77 ? 5.465 10.427 -27.638 1.00 76.71 77 ALA A O 1
ATOM 582 N N . GLU A 1 78 ? 4.912 8.389 -28.395 1.00 81.49 78 GLU A N 1
ATOM 583 C CA . GLU A 1 78 ? 3.509 8.518 -28.016 1.00 80.35 78 GLU A CA 1
ATOM 584 C C . GLU A 1 78 ? 3.347 8.215 -26.533 1.00 75.26 78 GLU A C 1
ATOM 585 O O . GLU A 1 78 ? 2.269 8.386 -25.966 1.00 77.81 78 GLU A O 1
ATOM 591 N N . ALA A 1 79 ? 4.431 7.760 -25.916 1.00 79.10 79 ALA A N 1
ATOM 592 C CA . ALA A 1 79 ? 4.475 7.574 -24.476 1.00 71.94 79 ALA A CA 1
ATOM 593 C C . ALA A 1 79 ? 5.493 8.529 -23.871 1.00 73.74 79 ALA A C 1
ATOM 594 O O . ALA A 1 79 ? 6.222 8.174 -22.947 1.00 73.48 79 ALA A O 1
ATOM 596 N N . LYS A 1 80 ? 5.553 9.740 -24.413 1.00 79.38 80 LYS A N 1
ATOM 597 C CA . LYS A 1 80 ? 6.374 10.793 -23.833 1.00 63.58 80 LYS A CA 1
ATOM 598 C C . LYS A 1 80 ? 5.741 12.153 -24.084 1.00 64.17 80 LYS A C 1
ATOM 599 O O . LYS A 1 80 ? 6.331 13.188 -23.777 1.00 61.27 80 LYS A O 1
ATOM 605 N N . LYS A 1 81 ? 4.526 12.143 -24.626 1.00 63.56 81 LYS A N 1
ATOM 606 C CA . LYS A 1 81 ? 3.775 13.373 -24.851 1.00 72.02 81 LYS A CA 1
ATOM 607 C C . LYS A 1 81 ? 3.034 13.768 -23.577 1.00 78.91 81 LYS A C 1
ATOM 608 O O . LYS A 1 81 ? 2.179 14.653 -23.578 1.00 82.87 81 LYS A O 1
ATOM 614 N N . ARG A 1 82 ? 3.370 13.088 -22.489 1.00 65.69 82 ARG A N 1
ATOM 615 C CA . ARG A 1 82 ? 2.882 13.465 -21.171 1.00 54.39 82 ARG A CA 1
ATOM 616 C C . ARG A 1 82 ? 3.970 14.182 -20.363 1.00 57.30 82 ARG A C 1
ATOM 617 O O . ARG A 1 82 ? 3.720 15.255 -19.825 1.00 73.83 82 ARG A O 1
ATOM 625 N N . PRO A 1 83 ? 5.187 13.612 -20.286 1.00 56.80 83 PRO A N 1
ATOM 626 C CA . PRO A 1 83 ? 6.215 14.391 -19.591 1.00 63.99 83 PRO A CA 1
ATOM 627 C C . PRO A 1 83 ? 6.627 15.645 -20.359 1.00 65.97 83 PRO A C 1
ATOM 628 O O . PRO A 1 83 ? 6.852 16.687 -19.748 1.00 64.43 83 PRO A O 1
ATOM 632 N N . GLU A 1 84 ? 6.722 15.552 -21.680 1.00 65.05 84 GLU A N 1
ATOM 633 C CA . GLU A 1 84 ? 7.182 16.691 -22.464 1.00 69.39 84 GLU A CA 1
ATOM 634 C C . GLU A 1 84 ? 6.099 17.753 -22.594 1.00 59.01 84 GLU A C 1
ATOM 635 O O . GLU A 1 84 ? 6.388 18.912 -22.888 1.00 63.33 84 GLU A O 1
ATOM 641 N N . SER A 1 85 ? 4.851 17.353 -22.370 1.00 57.60 85 SER A N 1
ATOM 642 C CA . SER A 1 85 ? 3.753 18.307 -22.315 1.00 57.42 85 SER A CA 1
ATOM 643 C C . SER A 1 85 ? 3.562 18.781 -20.882 1.00 59.22 85 SER A C 1
ATOM 644 O O . SER A 1 85 ? 2.639 19.538 -20.579 1.00 64.38 85 SER A O 1
ATOM 647 N N . CYS A 1 86 ? 4.446 18.328 -20.000 1.00 58.14 86 CYS A N 1
ATOM 648 C CA . CYS A 1 86 ? 4.462 18.801 -18.623 1.00 52.37 86 CYS A CA 1
ATOM 649 C C . CYS A 1 86 ? 5.615 19.775 -18.411 1.00 56.33 86 CYS A C 1
ATOM 650 O O . CYS A 1 86 ? 5.572 20.609 -17.508 1.00 67.63 86 CYS A O 1
ATOM 653 N N . ARG A 1 87 ? 6.642 19.671 -19.250 1.00 59.00 87 ARG A N 1
ATOM 654 C CA . ARG A 1 87 ? 7.798 20.553 -19.144 1.00 63.41 87 ARG A CA 1
ATOM 655 C C . ARG A 1 87 ? 7.787 21.649 -20.199 1.00 62.28 87 ARG A C 1
ATOM 656 O O . ARG A 1 87 ? 8.724 22.439 -20.289 1.00 69.92 87 ARG A O 1
ATOM 664 N N . ASP A 1 88 ? 6.727 21.701 -20.997 1.00 59.76 88 ASP A N 1
ATOM 665 C CA . ASP A 1 88 ? 6.623 22.720 -22.036 1.00 61.44 88 ASP A CA 1
ATOM 666 C C . ASP A 1 88 ? 5.270 23.414 -22.009 1.00 68.22 88 ASP A C 1
ATOM 667 O O . ASP A 1 88 ? 4.973 24.245 -22.867 1.00 78.29 88 ASP A O 1
ATOM 672 N N . GLU A 1 89 ? 4.449 23.073 -21.022 1.00 69.61 89 GLU A N 1
ATOM 673 C CA . GLU A 1 89 ? 3.107 23.635 -20.937 1.00 75.81 89 GLU A CA 1
ATOM 674 C C . GLU A 1 89 ? 2.735 24.051 -19.518 1.00 67.71 89 GLU A C 1
ATOM 675 O O . GLU A 1 89 ? 1.763 24.772 -19.311 1.00 60.40 89 GLU A O 1
ATOM 681 N N . ALA A 1 90 ? 3.517 23.605 -18.543 1.00 70.97 90 ALA A N 1
ATOM 682 C CA . ALA A 1 90 ? 3.200 23.868 -17.146 1.00 63.27 90 ALA A CA 1
ATOM 683 C C . ALA A 1 90 ? 4.116 24.914 -16.528 1.00 65.67 90 ALA A C 1
ATOM 684 O O . ALA A 1 90 ? 5.278 25.048 -16.911 1.00 78.17 90 ALA A O 1
ATOM 686 N N . TYR A 1 91 ? 3.581 25.654 -15.565 1.00 59.28 91 TYR A N 1
ATOM 687 C CA . TYR A 1 91 ? 4.364 26.650 -14.849 1.00 65.80 91 TYR A CA 1
ATOM 688 C C . TYR A 1 91 ? 5.309 25.948 -13.889 1.00 61.78 91 TYR A C 1
ATOM 689 O O . TYR A 1 91 ? 6.424 26.404 -13.655 1.00 65.15 91 TYR A O 1
ATOM 698 N N . GLY A 1 92 ? 4.854 24.827 -13.344 1.00 58.86 92 GLY A N 1
ATOM 699 C CA . GLY A 1 92 ? 5.657 24.038 -12.431 1.00 52.73 92 GLY A CA 1
ATOM 700 C C . GLY A 1 92 ? 4.909 22.801 -11.983 1.00 52.28 92 GLY A C 1
ATOM 701 O O . GLY A 1 92 ? 3.926 22.404 -12.604 1.00 54.63 92 GLY A O 1
ATOM 702 N N . SER A 1 93 ? 5.372 22.187 -10.902 1.00 58.88 93 SER A N 1
ATOM 703 C CA . SER A 1 93 ? 4.713 20.999 -10.382 1.00 60.22 93 SER A CA 1
ATOM 704 C C . SER A 1 93 ? 4.951 20.826 -8.892 1.00 60.74 93 SER A C 1
ATOM 705 O O . SER A 1 93 ? 6.067 20.986 -8.404 1.00 62.19 93 SER A O 1
ATOM 708 N N . VAL A 1 94 ? 3.886 20.497 -8.175 1.00 57.91 94 VAL A N 1
ATOM 709 C CA . VAL A 1 94 ? 3.986 20.157 -6.769 1.00 53.98 94 VAL A CA 1
ATOM 710 C C . VAL A 1 94 ? 4.156 18.656 -6.646 1.00 49.82 94 VAL A C 1
ATOM 711 O O . VAL A 1 94 ? 3.369 17.889 -7.189 1.00 47.73 94 VAL A O 1
ATOM 715 N N . ILE A 1 95 ? 5.192 18.240 -5.934 1.00 49.51 95 ILE A N 1
ATOM 716 C CA . ILE A 1 95 ? 5.426 16.823 -5.720 1.00 57.01 95 ILE A CA 1
ATOM 717 C C . ILE A 1 95 ? 5.366 16.474 -4.231 1.00 56.32 95 ILE A C 1
ATOM 718 O O . ILE A 1 95 ? 5.917 17.181 -3.389 1.00 62.20 95 ILE A O 1
ATOM 723 N N . PHE A 1 96 ? 4.668 15.387 -3.916 1.00 46.19 96 PHE A N 1
ATOM 724 C CA . PHE A 1 96 ? 4.420 15.001 -2.531 1.00 49.18 96 PHE A CA 1
ATOM 725 C C . PHE A 1 96 ? 5.237 13.784 -2.125 1.00 52.69 96 PHE A C 1
ATOM 726 O O . PHE A 1 96 ? 5.502 12.896 -2.935 1.00 51.17 96 PHE A O 1
ATOM 734 N N . PHE A 1 97 ? 5.626 13.754 -0.857 1.00 57.05 97 PHE A N 1
ATOM 735 C CA . PHE A 1 97 ? 6.407 12.656 -0.310 1.00 55.21 97 PHE A CA 1
ATOM 736 C C . PHE A 1 97 ? 5.764 12.090 0.947 1.00 56.80 97 PHE A C 1
ATOM 737 O O . PHE A 1 97 ? 4.748 12.589 1.427 1.00 54.20 97 PHE A O 1
ATOM 745 N N . THR A 1 98 ? 6.381 11.038 1.472 1.00 57.51 98 THR A N 1
ATOM 746 C CA . THR A 1 98 ? 6.073 10.532 2.801 1.00 56.68 98 THR A CA 1
ATOM 747 C C . THR A 1 98 ? 7.364 10.112 3.478 1.00 56.29 98 THR A C 1
ATOM 748 O O . THR A 1 98 ? 8.030 9.182 3.032 1.00 59.36 98 THR A O 1
ATOM 752 N N . ASP A 1 99 ? 7.715 10.801 4.556 1.00 50.74 99 ASP A N 1
ATOM 753 C CA . ASP A 1 99 ? 8.916 10.467 5.309 1.00 52.19 99 ASP A CA 1
ATOM 754 C C . ASP A 1 99 ? 8.804 9.054 5.860 1.00 60.48 99 ASP A C 1
ATOM 755 O O . ASP A 1 99 ? 8.047 8.796 6.792 1.00 57.64 99 ASP A O 1
ATOM 760 N N . LEU A 1 100 ? 9.567 8.140 5.270 1.00 52.91 100 LEU A N 1
ATOM 761 C CA . LEU A 1 100 ? 9.570 6.744 5.688 1.00 54.80 100 LEU A CA 1
ATOM 762 C C . LEU A 1 100 ? 10.254 6.592 7.040 1.00 57.79 100 LEU A C 1
ATOM 763 O O . LEU A 1 100 ? 10.189 5.536 7.662 1.00 55.03 100 LEU A O 1
ATOM 768 N N . GLY A 1 101 ? 10.909 7.661 7.482 1.00 56.47 101 GLY A N 1
ATOM 769 C CA . GLY A 1 101 ? 11.590 7.691 8.764 1.00 66.28 101 GLY A CA 1
ATOM 770 C C . GLY A 1 101 ? 10.714 7.343 9.954 1.00 68.34 101 GLY A C 1
ATOM 771 O O . GLY A 1 101 ? 10.942 6.328 10.610 1.00 69.58 101 GLY A O 1
ATOM 772 N N . PRO A 1 102 ? 9.710 8.186 10.247 1.00 60.03 102 PRO A N 1
ATOM 773 C CA . PRO A 1 102 ? 8.805 7.926 11.371 1.00 63.34 102 PRO A CA 1
ATOM 774 C C . PRO A 1 102 ? 8.075 6.593 11.224 1.00 62.27 102 PRO A C 1
ATOM 775 O O . PRO A 1 102 ? 7.963 5.845 12.191 1.00 66.73 102 PRO A O 1
ATOM 779 N N . THR A 1 103 ? 7.604 6.299 10.017 1.00 57.14 103 THR A N 1
ATOM 780 C CA . THR A 1 103 ? 6.874 5.064 9.751 1.00 48.68 103 THR A CA 1
ATOM 781 C C . THR A 1 103 ? 7.739 3.843 10.046 1.00 45.19 103 THR A C 1
ATOM 782 O O . THR A 1 103 ? 7.225 2.762 10.328 1.00 46.49 103 THR A O 1
ATOM 786 N N . GLU A 1 104 ? 9.054 4.022 9.994 1.00 58.87 104 GLU A N 1
ATOM 787 C CA . GLU A 1 104 ? 9.973 2.963 10.384 1.00 61.34 104 GLU A CA 1
ATOM 788 C C . GLU A 1 104 ? 10.158 2.940 11.895 1.00 60.73 104 GLU A C 1
ATOM 789 O O . GLU A 1 104 ? 10.462 1.896 12.476 1.00 61.29 104 GLU A O 1
ATOM 795 N N . LYS A 1 105 ? 9.965 4.091 12.532 1.00 56.28 105 LYS A N 1
ATOM 796 C CA . LYS A 1 105 ? 10.095 4.183 13.981 1.00 66.66 105 LYS A CA 1
ATOM 797 C C . LYS A 1 105 ? 8.889 3.573 14.681 1.00 65.61 105 LYS A C 1
ATOM 798 O O . LYS A 1 105 ? 9.031 2.874 15.681 1.00 69.62 105 LYS A O 1
ATOM 804 N N . LEU A 1 106 ? 7.700 3.847 14.154 1.00 56.61 106 LEU A N 1
ATOM 805 C CA . LEU A 1 106 ? 6.476 3.304 14.725 1.00 54.23 106 LEU A CA 1
ATOM 806 C C . LEU A 1 106 ? 6.422 1.794 14.562 1.00 52.50 106 LEU A C 1
ATOM 807 O O . LEU A 1 106 ? 5.859 1.090 15.403 1.00 53.21 106 LEU A O 1
ATOM 812 N N . GLN A 1 107 ? 7.012 1.296 13.482 1.00 55.38 107 GLN A N 1
ATOM 813 C CA . GLN A 1 107 ? 7.084 -0.139 13.260 1.00 61.78 107 GLN A CA 1
ATOM 814 C C . GLN A 1 107 ? 8.023 -0.771 14.276 1.00 63.24 107 GLN A C 1
ATOM 815 O O . GL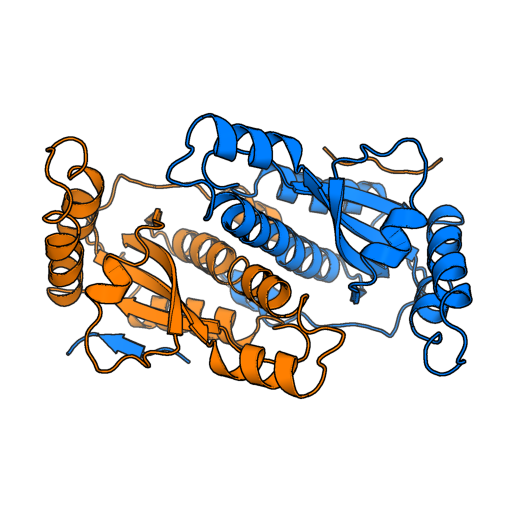N A 1 107 ? 7.937 -1.967 14.559 1.00 57.12 107 GLN A O 1
ATOM 821 N N . ARG A 1 108 ? 8.915 0.044 14.826 1.00 64.25 108 ARG A N 1
ATOM 822 C CA . ARG A 1 108 ? 9.892 -0.432 15.791 1.00 66.11 108 ARG A CA 1
ATOM 823 C C . ARG A 1 108 ? 9.295 -0.515 17.189 1.00 57.62 108 ARG A C 1
ATOM 824 O O . ARG A 1 108 ? 9.357 -1.559 17.841 1.00 55.57 108 ARG A O 1
ATOM 832 N N . ASP A 1 109 ? 8.717 0.594 17.642 1.00 56.53 109 ASP A N 1
ATOM 833 C CA . ASP A 1 109 ? 8.188 0.696 18.997 1.00 60.10 109 ASP A CA 1
ATOM 834 C C . ASP A 1 109 ? 6.906 -0.108 19.165 1.00 62.52 109 ASP A C 1
ATOM 835 O O . ASP A 1 109 ? 6.575 -0.543 20.269 1.00 77.16 109 ASP A O 1
ATOM 840 N N . PHE A 1 110 ? 6.186 -0.298 18.065 1.00 53.88 110 PHE A N 1
ATOM 841 C CA . PHE A 1 110 ? 4.949 -1.067 18.082 1.00 53.52 110 PHE A CA 1
ATOM 842 C C . PHE A 1 110 ? 5.036 -2.188 17.058 1.00 58.28 110 PHE A C 1
ATOM 843 O O . PHE A 1 110 ? 4.408 -2.120 16.008 1.00 62.37 110 PHE A O 1
ATOM 851 N N . PRO A 1 111 ? 5.810 -3.234 17.363 1.00 57.86 111 PRO A N 1
ATOM 852 C CA . PRO A 1 111 ? 6.068 -4.315 16.409 1.00 60.50 111 PRO A CA 1
ATOM 853 C C . PRO A 1 111 ? 4.819 -5.133 16.088 1.00 61.92 111 PRO A C 1
ATOM 854 O O . PRO A 1 111 ? 4.843 -5.936 15.159 1.00 69.84 111 PRO A O 1
ATOM 858 N N . ALA A 1 112 ? 3.746 -4.928 16.843 1.00 60.52 112 ALA A N 1
ATOM 859 C CA . ALA A 1 112 ? 2.519 -5.689 16.633 1.00 62.18 112 ALA A CA 1
ATOM 860 C C . ALA A 1 112 ? 1.617 -5.024 15.602 1.00 59.35 112 ALA A C 1
ATOM 861 O O . ALA A 1 112 ? 0.826 -5.691 14.936 1.00 48.75 112 ALA A O 1
ATOM 863 N N . LEU A 1 113 ? 1.746 -3.709 15.472 1.00 64.87 113 LEU A N 1
ATOM 864 C CA . LEU A 1 113 ? 0.924 -2.950 14.541 1.00 63.03 113 LEU A CA 1
ATOM 865 C C . LEU A 1 113 ? 1.758 -2.472 13.365 1.00 65.04 113 LEU A C 1
ATOM 866 O O . LEU A 1 113 ? 1.366 -1.550 12.652 1.00 54.67 113 LEU A O 1
ATOM 871 N N . ALA A 1 114 ? 2.911 -3.100 13.169 1.00 70.79 114 ALA A N 1
ATOM 872 C CA . ALA A 1 114 ? 3.791 -2.763 12.055 1.00 60.42 114 ALA A CA 1
ATOM 873 C C . ALA A 1 114 ? 3.270 -3.212 10.696 1.00 67.74 114 ALA A C 1
ATOM 874 O O . ALA A 1 114 ? 3.991 -3.836 9.926 1.00 84.45 114 ALA A O 1
ATOM 876 N N . ALA A 1 115 ? 2.012 -2.890 10.410 1.00 59.54 115 ALA A N 1
ATOM 877 C CA . ALA A 1 115 ? 1.383 -3.258 9.147 1.00 65.84 115 ALA A CA 1
ATOM 878 C C . ALA A 1 115 ? 0.391 -2.203 8.681 1.00 57.73 115 ALA A C 1
ATOM 879 O O . ALA A 1 115 ? 0.076 -2.102 7.496 1.00 71.10 115 ALA A O 1
ATOM 881 N N . ALA A 1 116 ? -0.100 -1.418 9.633 1.00 47.63 116 ALA A N 1
ATOM 882 C CA . ALA A 1 116 ? -1.050 -0.352 9.343 1.00 57.42 116 ALA A CA 1
ATOM 883 C C . ALA A 1 116 ? -0.304 0.960 9.157 1.00 56.05 116 ALA A C 1
ATOM 884 O O . ALA A 1 116 ? -0.826 1.913 8.583 1.00 52.59 116 ALA A O 1
ATOM 886 N N . PHE A 1 117 ? 0.928 0.992 9.651 1.00 49.76 117 PHE A N 1
ATOM 887 C CA . PHE A 1 117 ? 1.782 2.171 9.549 1.00 47.16 117 PHE A CA 1
ATOM 888 C C . PHE A 1 117 ? 2.128 2.579 8.112 1.00 51.67 117 PHE A C 1
ATOM 889 O O . PHE A 1 117 ? 2.063 3.760 7.780 1.00 59.60 117 PHE A O 1
ATOM 897 N N . PRO A 1 118 ? 2.508 1.616 7.255 1.00 48.19 118 PRO A N 1
ATOM 898 C CA . PRO A 1 118 ? 2.710 2.030 5.864 1.00 54.01 118 PRO A CA 1
ATOM 899 C C . PRO A 1 118 ? 1.399 2.437 5.201 1.00 51.40 118 PRO A C 1
ATOM 900 O O . PRO A 1 118 ? 1.401 3.243 4.273 1.00 52.45 118 PRO A O 1
ATOM 904 N N . THR A 1 119 ? 0.292 1.883 5.681 1.00 45.50 119 THR A N 1
ATOM 905 C CA . THR A 1 119 ? -1.008 2.137 5.082 1.00 49.18 119 THR A CA 1
ATOM 906 C C . THR A 1 119 ? -1.608 3.435 5.610 1.00 54.07 119 THR A C 1
ATOM 907 O O . THR A 1 119 ? -2.323 4.136 4.892 1.00 60.04 119 THR A O 1
ATOM 911 N N . CYS A 1 120 ? -1.290 3.763 6.860 1.00 47.46 120 CYS A N 1
ATOM 912 C CA . CYS A 1 120 ? -1.785 4.989 7.473 1.00 49.36 120 CYS A CA 1
ATOM 913 C C . CYS A 1 120 ? -1.062 6.203 6.909 1.00 52.11 120 CYS A C 1
ATOM 914 O O . CYS A 1 120 ? -1.546 7.330 7.008 1.00 46.84 120 CYS A O 1
ATOM 917 N N . ALA A 1 121 ? 0.102 5.960 6.318 1.00 50.06 121 ALA A N 1
ATOM 918 C CA . ALA A 1 121 ? 0.882 7.017 5.692 1.00 39.20 121 ALA A CA 1
ATOM 919 C C . ALA A 1 121 ? 0.393 7.262 4.273 1.00 51.60 121 ALA A C 1
ATOM 920 O O . ALA A 1 121 ? 0.449 8.382 3.769 1.00 58.65 121 ALA A O 1
ATOM 922 N N . ALA A 1 122 ? -0.087 6.202 3.633 1.00 50.47 122 ALA A N 1
ATOM 923 C CA . ALA A 1 122 ? -0.626 6.305 2.284 1.00 43.44 122 ALA A CA 1
ATOM 924 C C . ALA A 1 122 ? -1.968 7.016 2.313 1.00 54.25 122 ALA A C 1
ATOM 925 O O . ALA A 1 122 ? -2.362 7.668 1.347 1.00 56.19 122 ALA A O 1
ATOM 927 N N . HIS A 1 123 ? -2.669 6.886 3.432 1.00 48.77 123 HIS A N 1
ATOM 928 C CA . HIS A 1 123 ? -3.932 7.584 3.622 1.00 51.39 123 HIS A CA 1
ATOM 929 C C . HIS A 1 123 ? -3.720 9.086 3.686 1.00 56.11 123 HIS A C 1
ATOM 930 O O . HIS A 1 123 ? -4.376 9.846 2.978 1.00 50.82 123 HIS A O 1
ATOM 937 N N . THR A 1 124 ? -2.793 9.512 4.535 1.00 53.61 124 THR A N 1
ATOM 938 C CA . THR A 1 124 ? -2.605 10.934 4.787 1.00 56.71 124 THR A CA 1
ATOM 939 C C . THR A 1 124 ? -1.930 11.669 3.634 1.00 61.58 124 THR A C 1
ATOM 940 O O . THR A 1 124 ? -2.127 12.871 3.464 1.00 63.95 124 THR A O 1
ATOM 944 N N . THR A 1 125 ? -1.137 10.955 2.842 1.00 61.03 125 THR A N 1
ATOM 945 C CA . THR A 1 125 ? -0.461 11.597 1.722 1.00 65.61 125 THR A CA 1
ATOM 946 C C . THR A 1 125 ? -1.443 11.886 0.595 1.00 64.03 125 THR A C 1
ATOM 947 O O . THR A 1 125 ? -1.307 12.874 -0.117 1.00 54.77 125 THR A O 1
ATOM 951 N N . GLY A 1 126 ? -2.445 11.027 0.452 1.00 59.69 126 GLY A N 1
ATOM 952 C CA . GLY A 1 126 ? -3.486 11.228 -0.537 1.00 54.17 126 GLY A CA 1
ATOM 953 C C . GLY A 1 126 ? -4.511 12.205 -0.009 1.00 56.67 126 GLY A C 1
ATOM 954 O O . GLY A 1 126 ? -5.407 12.632 -0.733 1.00 55.38 126 GLY A O 1
ATOM 955 N N . ALA A 1 127 ? -4.372 12.551 1.267 1.00 66.73 127 ALA A N 1
ATOM 956 C CA . ALA A 1 127 ? -5.266 13.493 1.925 1.00 51.78 127 ALA A CA 1
ATOM 957 C C . ALA A 1 127 ? -4.805 14.919 1.668 1.00 52.43 127 ALA A C 1
ATOM 958 O O . ALA A 1 127 ? -5.605 15.853 1.681 1.00 54.90 127 ALA A O 1
ATOM 960 N N . VAL A 1 128 ? -3.506 15.081 1.439 1.00 49.74 128 VAL A N 1
ATOM 961 C CA . VAL A 1 128 ? -2.953 16.386 1.104 1.00 51.44 128 VAL A CA 1
ATOM 962 C C . VAL A 1 128 ? -2.941 16.577 -0.407 1.00 52.82 128 VAL A C 1
ATOM 963 O O . VAL A 1 128 ? -2.930 17.702 -0.902 1.00 58.29 128 VAL A O 1
ATOM 967 N N . GLN A 1 129 ? -2.956 15.468 -1.138 1.00 49.15 129 GLN A N 1
ATOM 968 C CA . GLN A 1 129 ? -2.937 15.516 -2.594 1.00 55.95 129 GLN A CA 1
ATOM 969 C C . GLN A 1 129 ? -4.236 16.094 -3.132 1.00 50.51 129 GLN A C 1
ATOM 970 O O . GLN A 1 129 ? -4.227 17.072 -3.876 1.00 45.65 129 GLN A O 1
ATOM 976 N N . ILE A 1 130 ? -5.353 15.485 -2.749 1.00 44.29 130 ILE A N 1
ATOM 977 C CA . ILE A 1 130 ? -6.654 15.896 -3.254 1.00 47.04 130 ILE A CA 1
ATOM 978 C C . ILE A 1 130 ? -7.018 17.303 -2.794 1.00 53.93 130 ILE A C 1
ATOM 979 O O . ILE A 1 130 ? -7.728 18.025 -3.488 1.00 67.01 130 ILE A O 1
ATOM 984 N N . GLN A 1 131 ? -6.518 17.695 -1.628 1.00 51.96 131 GLN A N 1
ATOM 985 C CA . GLN A 1 131 ? -6.856 18.996 -1.069 1.00 46.65 131 GLN A CA 1
ATOM 986 C C . GLN A 1 131 ? -6.076 20.121 -1.732 1.00 53.02 131 GLN A C 1
ATOM 987 O O . GLN A 1 131 ? -6.640 21.163 -2.050 1.00 61.84 131 GLN A O 1
ATOM 993 N N . SER A 1 132 ? -4.782 19.906 -1.941 1.00 50.90 132 SER A N 1
ATOM 994 C CA . SER A 1 132 ? -3.947 20.890 -2.614 1.00 51.42 132 SER A CA 1
ATOM 995 C C . SER A 1 132 ? -4.427 21.074 -4.043 1.00 57.11 132 SER A C 1
ATOM 996 O O . SER A 1 132 ? -4.494 22.190 -4.553 1.00 64.12 132 SER A O 1
ATOM 999 N N . TRP A 1 133 ? -4.761 19.958 -4.677 1.00 57.04 133 TRP A N 1
ATOM 1000 C CA . TRP A 1 133 ? -5.275 19.940 -6.038 1.00 48.19 133 TRP A CA 1
ATOM 1001 C C . TRP A 1 133 ? -6.594 20.695 -6.124 1.00 51.05 133 TRP A C 1
ATOM 1002 O O . TRP A 1 133 ? -6.801 21.510 -7.024 1.00 66.66 133 TRP A O 1
ATOM 1013 N N . THR A 1 134 ? -7.485 20.418 -5.180 1.00 48.69 134 THR A 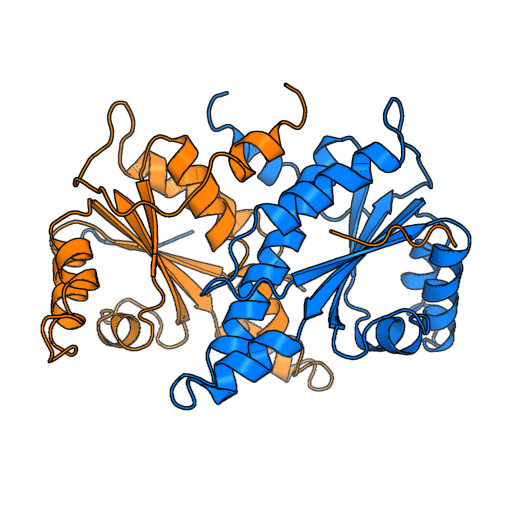N 1
ATOM 1014 C CA . THR A 1 134 ? -8.800 21.044 -5.161 1.00 56.97 134 THR A CA 1
ATOM 1015 C C . THR A 1 134 ? -8.703 22.517 -4.768 1.00 57.26 134 THR A C 1
ATOM 1016 O O . THR A 1 134 ? -9.627 23.291 -5.004 1.00 58.03 134 THR A O 1
ATOM 1020 N N . ALA A 1 135 ? -7.576 22.902 -4.176 1.00 53.76 135 ALA A N 1
ATOM 1021 C CA . ALA A 1 135 ? -7.369 24.282 -3.752 1.00 56.97 135 ALA A CA 1
ATOM 1022 C C . ALA A 1 135 ? -6.646 25.104 -4.816 1.00 57.79 135 ALA A C 1
ATOM 1023 O O . ALA A 1 135 ? -6.917 26.293 -4.979 1.00 57.24 135 ALA A O 1
ATOM 1025 N N . LEU A 1 136 ? -5.721 24.472 -5.531 1.00 64.22 136 LEU A N 1
ATOM 1026 C CA . LEU A 1 136 ? -5.015 25.137 -6.621 1.00 61.16 136 LEU A CA 1
ATOM 1027 C C . LEU A 1 136 ? -5.976 25.534 -7.728 1.00 57.72 136 LEU A C 1
ATOM 1028 O O . LEU A 1 136 ? -5.792 26.553 -8.393 1.00 60.38 136 LEU A O 1
ATOM 1033 N N . GLU A 1 137 ? -7.006 24.720 -7.921 1.00 51.21 137 GLU A N 1
ATOM 1034 C CA . GLU A 1 137 ? -8.000 24.997 -8.947 1.00 59.13 137 GLU A CA 1
ATOM 1035 C C . GLU A 1 137 ? -8.960 26.101 -8.513 1.00 64.95 137 GLU A C 1
ATOM 1036 O O . GLU A 1 137 ? -9.685 26.659 -9.335 1.00 63.51 137 GLU A O 1
ATOM 1042 N N . LEU A 1 138 ? -8.956 26.423 -7.224 1.00 59.62 138 LEU A N 1
ATOM 1043 C CA . LEU A 1 138 ? -9.794 27.502 -6.719 1.00 55.89 138 LEU A CA 1
ATOM 1044 C C . LEU A 1 138 ? -9.144 28.849 -6.995 1.00 58.03 138 LEU A C 1
ATOM 1045 O O . LEU A 1 138 ? -9.830 29.844 -7.229 1.00 76.78 138 LEU A O 1
ATOM 1050 N N . LEU A 1 139 ? -7.816 28.867 -6.965 1.00 52.47 139 LEU A N 1
ATOM 1051 C CA . LEU A 1 139 ? -7.050 30.072 -7.255 1.00 64.67 139 LEU A CA 1
ATOM 1052 C C . LEU A 1 139 ? -7.260 30.487 -8.700 1.00 75.74 139 LEU A C 1
ATOM 1053 O O . LEU A 1 139 ? -7.242 31.672 -9.025 1.00 80.05 139 LEU A O 1
ATOM 1058 N N . GLY A 1 140 ? -7.458 29.494 -9.560 1.00 72.41 140 GLY A N 1
ATOM 1059 C CA . GLY A 1 140 ? -7.709 29.731 -10.968 1.00 73.85 140 GLY A CA 1
ATOM 1060 C C . GLY A 1 140 ? -6.912 28.785 -11.843 1.00 67.82 140 GLY A C 1
ATOM 1061 O O . GLY A 1 140 ? -7.216 28.597 -13.021 1.00 67.54 140 GLY A O 1
ATOM 1062 N N . LEU A 1 141 ? -5.887 28.179 -11.256 1.00 59.94 141 LEU A N 1
ATOM 1063 C CA . LEU A 1 141 ? -4.992 27.291 -11.987 1.00 67.99 141 LEU A CA 1
ATOM 1064 C C . LEU A 1 141 ? -5.680 26.029 -12.482 1.00 66.03 141 LEU A C 1
ATOM 1065 O O . LEU A 1 141 ? -6.767 25.681 -12.034 1.00 66.34 141 LEU A O 1
ATOM 1070 N N . GLY A 1 142 ? -5.021 25.351 -13.414 1.00 54.23 142 GLY A N 1
ATOM 1071 C CA . GLY A 1 142 ? -5.430 24.036 -13.861 1.00 55.24 142 GLY A CA 1
ATOM 1072 C C . GLY A 1 142 ? -4.348 23.052 -13.469 1.00 66.17 142 GLY A C 1
ATOM 1073 O O . GLY A 1 142 ? -3.161 23.339 -13.607 1.00 69.24 142 GLY A O 1
ATOM 1074 N N . ALA A 1 143 ? -4.751 21.894 -12.964 1.00 56.46 143 ALA A N 1
ATOM 1075 C CA . ALA A 1 143 ? -3.789 20.923 -12.463 1.00 54.22 143 ALA A CA 1
ATOM 1076 C C . ALA A 1 143 ? -4.203 19.488 -12.756 1.00 56.48 143 ALA A C 1
ATOM 1077 O O . ALA A 1 143 ? -5.380 19.199 -12.956 1.00 54.19 143 ALA A O 1
ATOM 1079 N N . ASN A 1 144 ? -3.223 18.593 -12.778 1.00 55.64 144 ASN A N 1
ATOM 1080 C CA . ASN A 1 144 ? -3.480 17.192 -13.068 1.00 52.43 144 ASN A CA 1
ATOM 1081 C C . ASN A 1 144 ? -2.578 16.251 -12.280 1.00 57.19 144 ASN A C 1
ATOM 1082 O O . ASN A 1 144 ? -1.524 16.641 -11.782 1.00 38.07 144 ASN A O 1
ATOM 1087 N N . LEU A 1 145 ? -3.009 15.001 -12.178 1.00 63.87 145 LEU A N 1
ATOM 1088 C CA . LEU A 1 145 ? -2.265 13.978 -11.460 1.00 60.18 145 LEU A CA 1
ATOM 1089 C C . LEU A 1 145 ? -1.119 13.463 -12.309 1.00 59.61 145 LEU A C 1
ATOM 1090 O O . LEU A 1 145 ? -1.174 13.524 -13.531 1.00 71.71 145 LEU A O 1
ATOM 1095 N N . GLN A 1 146 ? -0.086 12.959 -11.645 1.00 53.40 146 GLN A N 1
ATOM 1096 C CA . GLN A 1 146 ? 0.991 12.225 -12.299 1.00 54.90 146 GLN A CA 1
ATOM 1097 C C . GLN A 1 146 ? 1.676 11.317 -11.288 1.00 54.83 146 GLN A C 1
ATOM 1098 O O . GLN A 1 146 ? 1.864 11.692 -10.130 1.00 55.86 146 GLN A O 1
ATOM 1104 N N . HIS A 1 147 ? 2.039 10.115 -11.725 1.00 54.93 147 HIS A N 1
ATOM 1105 C CA . HIS A 1 147 ? 2.606 9.117 -10.820 1.00 49.66 147 HIS A CA 1
ATOM 1106 C C . HIS A 1 147 ? 3.902 8.510 -11.334 1.00 52.61 147 HIS A C 1
ATOM 1107 O O . HIS A 1 147 ? 4.138 7.311 -11.191 1.00 58.34 147 HIS A O 1
ATOM 1114 N N . TYR A 1 148 ? 4.750 9.344 -11.923 1.00 54.08 148 TYR A N 1
ATOM 1115 C CA . TYR A 1 148 ? 6.082 8.910 -12.321 1.00 56.27 148 TYR A CA 1
ATOM 1116 C C . TYR A 1 148 ? 6.993 8.933 -11.111 1.00 65.56 148 TYR A C 1
ATOM 1117 O O . TYR A 1 148 ? 7.996 9.639 -11.100 1.00 61.37 148 TYR A O 1
ATOM 1126 N N . ASN A 1 149 ? 6.635 8.158 -10.094 1.00 67.91 149 ASN A N 1
ATOM 1127 C CA . ASN A 1 149 ? 7.332 8.183 -8.816 1.00 53.18 149 ASN A CA 1
ATOM 1128 C C . ASN A 1 149 ? 8.801 7.826 -8.940 1.00 52.71 149 ASN A C 1
ATOM 1129 O O . ASN A 1 149 ? 9.672 8.638 -8.647 1.00 53.82 149 ASN A O 1
ATOM 1134 N N . ASP A 1 150 ? 9.066 6.597 -9.372 1.00 50.90 150 ASP A N 1
ATOM 1135 C CA . ASP A 1 150 ? 10.430 6.099 -9.496 1.00 60.42 150 ASP A CA 1
ATOM 1136 C C . ASP A 1 150 ? 11.265 6.940 -10.455 1.00 57.79 150 ASP A C 1
ATOM 1137 O O . ASP A 1 150 ? 12.457 7.147 -10.232 1.00 61.86 150 ASP A O 1
ATOM 1142 N N . TYR A 1 151 ? 10.638 7.422 -11.524 1.00 50.58 151 TYR A N 1
ATOM 1143 C CA . TYR A 1 151 ? 11.352 8.205 -12.521 1.00 53.85 151 TYR A CA 1
ATOM 1144 C C . TYR A 1 151 ? 11.830 9.551 -11.982 1.00 54.71 151 TYR A C 1
ATOM 1145 O O . TYR A 1 151 ? 12.974 9.942 -12.213 1.00 56.40 151 TYR A O 1
ATOM 1154 N N . VAL A 1 152 ? 10.964 10.252 -11.257 1.00 53.86 152 VAL A N 1
ATOM 1155 C CA . VAL A 1 152 ? 11.348 11.537 -10.689 1.00 61.33 152 VAL A CA 1
ATOM 1156 C C . VAL A 1 152 ? 12.163 11.350 -9.417 1.00 64.33 152 VAL A C 1
ATOM 1157 O O . VAL A 1 152 ? 12.887 12.249 -9.001 1.00 69.35 152 VAL A O 1
ATOM 1161 N N . LYS A 1 153 ? 12.051 10.177 -8.805 1.00 54.93 153 LYS A N 1
ATOM 1162 C CA . LYS A 1 153 ? 12.808 9.882 -7.597 1.00 62.90 153 LYS A CA 1
ATOM 1163 C C . LYS A 1 153 ? 14.298 9.831 -7.898 1.00 66.19 153 LYS A C 1
ATOM 1164 O O . LYS A 1 153 ? 15.105 10.419 -7.183 1.00 69.94 153 LYS A O 1
ATOM 1170 N N . SER A 1 154 ? 14.661 9.113 -8.953 1.00 57.31 154 SER A N 1
ATOM 1171 C CA . SER A 1 154 ? 16.055 9.040 -9.365 1.00 57.83 154 SER A CA 1
ATOM 1172 C C . SER A 1 154 ? 16.495 10.374 -9.952 1.00 61.66 154 SER A C 1
ATOM 1173 O O . SER A 1 154 ? 17.644 10.789 -9.798 1.00 59.23 154 SER A O 1
ATOM 1176 N N . ALA A 1 155 ? 15.566 11.040 -10.629 1.00 64.38 155 ALA A N 1
ATOM 1177 C CA . ALA A 1 155 ? 15.855 12.305 -11.285 1.00 56.80 155 ALA A CA 1
ATOM 1178 C C . ALA A 1 155 ? 16.027 13.421 -10.266 1.00 64.41 155 ALA A C 1
ATOM 1179 O O . ALA A 1 155 ? 16.697 14.417 -10.534 1.00 63.22 155 ALA A O 1
ATOM 1181 N N . LEU A 1 156 ? 15.407 13.242 -9.105 1.00 70.37 156 LEU A N 1
ATOM 1182 C CA . LEU A 1 156 ? 15.463 14.209 -8.018 1.00 56.92 156 LEU A CA 1
ATOM 1183 C C . LEU A 1 156 ? 16.905 14.536 -7.646 1.00 55.81 156 LEU A C 1
ATOM 1184 O O . LEU A 1 156 ? 17.780 13.681 -7.746 1.00 63.68 156 LEU A O 1
ATOM 1189 N N . PRO A 1 157 ? 17.158 15.786 -7.228 1.00 48.26 157 PRO A N 1
ATOM 1190 C CA . PRO A 1 157 ? 18.504 16.259 -6.886 1.00 55.83 157 PRO A CA 1
ATOM 1191 C C . PRO A 1 157 ? 19.062 15.609 -5.624 1.00 60.28 157 PRO A C 1
ATOM 1192 O O . PRO A 1 157 ? 18.436 14.714 -5.060 1.00 59.78 157 PRO A O 1
ATOM 1196 N N . GLN A 1 158 ? 20.236 16.060 -5.194 1.00 72.23 158 GLN A N 1
ATOM 1197 C CA . GLN A 1 158 ? 20.921 15.456 -4.054 1.00 75.93 158 GLN A CA 1
ATOM 1198 C C . GLN A 1 158 ? 20.513 16.052 -2.708 1.00 76.76 158 GLN A C 1
ATOM 1199 O O . GLN A 1 158 ? 20.635 15.395 -1.674 1.00 75.22 158 GLN A O 1
ATOM 1205 N N . ASP A 1 159 ? 20.026 17.289 -2.716 1.00 74.12 159 ASP A N 1
ATOM 1206 C CA . ASP A 1 159 ? 19.625 17.954 -1.478 1.00 64.58 159 ASP A CA 1
ATOM 1207 C C . ASP A 1 159 ? 18.264 17.468 -0.994 1.00 76.42 159 ASP A C 1
ATOM 1208 O O . ASP A 1 159 ? 17.527 18.197 -0.335 1.00 80.29 159 ASP A O 1
ATOM 1213 N N . VAL A 1 160 ? 17.945 16.225 -1.331 1.00 75.59 160 VAL A N 1
ATOM 1214 C CA . VAL A 1 160 ? 16.699 15.599 -0.924 1.00 77.23 160 VAL A CA 1
ATOM 1215 C C . VAL A 1 160 ? 16.983 14.433 0.016 1.00 79.26 160 VAL A C 1
ATOM 1216 O O . VAL A 1 160 ? 17.894 13.643 -0.223 1.00 90.13 160 VAL A O 1
ATOM 1220 N N . PRO A 1 161 ? 16.225 14.349 1.116 1.00 64.61 161 PRO A N 1
ATOM 1221 C CA . PRO A 1 161 ? 16.304 13.215 2.037 1.00 67.86 161 PRO A CA 1
ATOM 1222 C C . PRO A 1 161 ? 15.920 11.940 1.306 1.00 67.66 161 PRO A C 1
ATOM 1223 O O . PRO A 1 161 ? 14.820 11.846 0.768 1.00 58.88 161 PRO A O 1
ATOM 1227 N N . ILE A 1 162 ? 16.828 10.971 1.282 1.00 72.06 162 ILE A N 1
ATOM 1228 C CA . ILE A 1 162 ? 16.626 9.740 0.522 1.00 77.41 162 ILE A CA 1
ATOM 1229 C C . ILE A 1 162 ? 15.489 8.902 1.102 1.00 80.68 162 ILE A C 1
ATOM 1230 O O . ILE A 1 162 ? 15.035 7.940 0.487 1.00 79.24 162 ILE A O 1
ATOM 1235 N N . ALA A 1 163 ? 15.030 9.279 2.291 1.00 74.35 163 ALA A N 1
ATOM 1236 C CA . ALA A 1 163 ? 13.943 8.572 2.956 1.00 69.05 163 ALA A CA 1
ATOM 1237 C C . ALA A 1 163 ? 12.580 9.053 2.466 1.00 66.17 163 ALA A C 1
ATOM 1238 O O . ALA A 1 163 ? 11.554 8.450 2.771 1.00 74.92 163 ALA A O 1
ATOM 1240 N N . TRP A 1 164 ? 12.574 10.140 1.703 1.00 57.80 164 TRP A N 1
ATOM 1241 C CA . TRP A 1 164 ? 11.329 10.713 1.201 1.00 57.75 164 TRP A CA 1
ATOM 1242 C C . TRP A 1 164 ? 10.784 9.948 0.001 1.00 62.46 164 TRP A C 1
ATOM 1243 O O . TRP A 1 164 ? 11.195 10.176 -1.133 1.00 64.82 164 TRP A O 1
ATOM 1254 N N . THR A 1 165 ? 9.856 9.037 0.268 1.00 63.00 165 THR A N 1
ATOM 1255 C CA . THR A 1 165 ? 9.236 8.228 -0.772 1.00 53.82 165 THR A CA 1
ATOM 1256 C C . THR A 1 165 ? 8.322 9.057 -1.662 1.00 57.11 165 THR A C 1
ATOM 1257 O O . THR A 1 165 ? 7.404 9.708 -1.181 1.00 60.08 165 THR A O 1
ATOM 1261 N N . VAL A 1 166 ? 8.583 9.034 -2.963 1.00 54.41 166 VAL A N 1
ATOM 1262 C CA . VAL A 1 166 ? 7.789 9.802 -3.916 1.00 54.75 166 VAL A CA 1
ATOM 1263 C C . VAL A 1 166 ? 6.397 9.210 -4.108 1.00 54.24 166 VAL A C 1
ATOM 1264 O O . VAL A 1 166 ? 6.250 8.026 -4.407 1.00 54.24 166 VAL A O 1
ATOM 1268 N N . GLN A 1 167 ? 5.374 10.041 -3.942 1.00 53.56 167 GLN A N 1
ATOM 1269 C CA . GLN A 1 167 ? 3.995 9.571 -4.010 1.00 55.81 167 GLN A CA 1
ATOM 1270 C C . GLN A 1 167 ? 3.250 10.087 -5.240 1.00 62.27 167 GLN A C 1
ATOM 1271 O O . GLN A 1 167 ? 2.650 9.310 -5.983 1.00 55.19 167 GLN A O 1
ATOM 1277 N N . SER A 1 168 ? 3.285 11.400 -5.449 1.00 61.10 168 SER A N 1
ATOM 1278 C CA . SER A 1 168 ? 2.564 12.006 -6.566 1.00 52.03 168 SER A CA 1
ATOM 1279 C C . SER A 1 168 ? 3.260 13.248 -7.112 1.00 51.07 168 SER A C 1
ATOM 1280 O O . SER A 1 168 ? 4.187 13.774 -6.501 1.00 54.25 168 SER A O 1
ATOM 1283 N N . GLN A 1 169 ? 2.810 13.699 -8.277 1.00 48.64 169 GLN A N 1
ATOM 1284 C CA . GLN A 1 169 ? 3.317 14.921 -8.890 1.00 47.85 169 GLN A CA 1
ATOM 1285 C C . GLN A 1 169 ? 2.154 15.776 -9.363 1.00 54.00 169 GLN A C 1
ATOM 1286 O O . GLN A 1 169 ? 1.568 15.520 -10.412 1.00 54.73 169 GLN A O 1
ATOM 1292 N N . LEU A 1 170 ? 1.818 16.796 -8.586 1.00 53.31 170 LEU A N 1
ATOM 1293 C CA . LEU A 1 170 ? 0.721 17.683 -8.936 1.00 51.07 170 LEU A CA 1
ATOM 1294 C C . LEU A 1 170 ? 1.216 18.778 -9.865 1.00 53.56 170 LEU A C 1
ATOM 1295 O O . LEU A 1 170 ? 1.802 19.763 -9.423 1.00 57.10 170 LEU A O 1
ATOM 1300 N N . VAL A 1 171 ? 0.979 18.586 -11.158 1.00 58.01 171 VAL A N 1
ATOM 1301 C CA . VAL A 1 171 ? 1.440 19.510 -12.183 1.00 59.27 171 VAL A CA 1
ATOM 1302 C C . VAL A 1 171 ? 0.447 20.644 -12.382 1.00 53.93 171 VAL A C 1
ATOM 1303 O O . VAL A 1 171 ? -0.650 20.434 -12.884 1.00 63.50 171 VAL A O 1
ATOM 1307 N N . PHE A 1 172 ? 0.838 21.849 -11.990 1.00 45.59 172 PHE A N 1
ATOM 1308 C CA . PHE A 1 172 ? -0.074 22.983 -12.035 1.00 58.79 172 PHE A CA 1
ATOM 1309 C C . PHE A 1 172 ? 0.274 23.998 -13.118 1.00 66.42 172 PHE A C 1
ATOM 1310 O O . PHE A 1 172 ? 1.433 24.163 -13.493 1.00 64.93 172 PHE A O 1
ATOM 1318 N N . GLY A 1 173 ? -0.752 24.68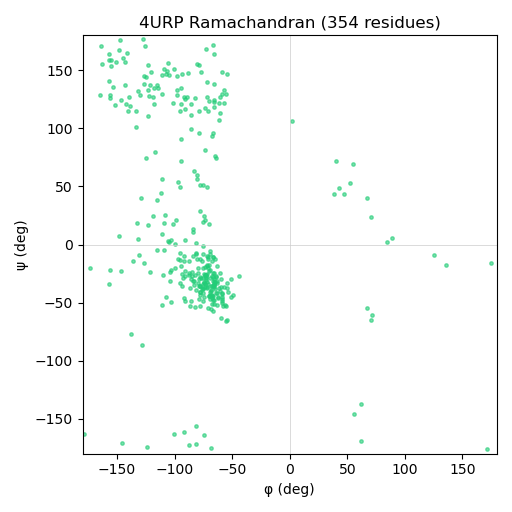4 -13.608 1.00 58.82 173 GLY A N 1
ATOM 1319 C CA . GLY A 1 173 ? -0.584 25.696 -14.631 1.00 54.50 173 GLY A CA 1
ATOM 1320 C C . GLY A 1 173 ? -1.923 26.232 -15.097 1.00 59.15 173 GLY A C 1
ATOM 1321 O O . GLY A 1 173 ? -2.904 26.193 -14.355 1.00 62.28 173 GLY A O 1
ATOM 1322 N N . ASN A 1 186 ? -22.710 5.560 -4.733 1.00 61.24 186 ASN A N 1
ATOM 1323 C CA . ASN A 1 186 ? -23.602 5.760 -3.597 1.00 84.17 186 ASN A CA 1
ATOM 1324 C C . ASN A 1 186 ? -23.094 5.065 -2.343 1.00 91.13 186 ASN A C 1
ATOM 1325 O O . ASN A 1 186 ? -21.925 4.693 -2.256 1.00 82.88 186 ASN A O 1
ATOM 1330 N N . ASN A 1 187 ? -23.979 4.897 -1.369 1.00 91.69 187 ASN A N 1
ATOM 1331 C CA . ASN A 1 187 ? -23.630 4.196 -0.143 1.00 87.41 187 ASN A CA 1
ATOM 1332 C C . ASN A 1 187 ? -24.859 3.610 0.534 1.00 81.50 187 ASN A C 1
ATOM 1333 O O . ASN A 1 187 ? -25.969 4.110 0.365 1.00 84.35 187 ASN A O 1
ATOM 1338 N N . VAL A 1 188 ? -24.650 2.548 1.301 1.00 72.68 188 VAL A N 1
ATOM 1339 C CA . VAL A 1 188 ? -25.740 1.869 1.989 1.00 89.31 188 VAL A CA 1
ATOM 1340 C C . VAL A 1 188 ? -25.910 2.409 3.405 1.00 76.45 188 VAL A C 1
ATOM 1341 O O . VAL A 1 188 ? -24.940 2.802 4.050 1.00 62.77 188 VAL A O 1
ATOM 1345 N N . ILE A 1 189 ? -27.150 2.428 3.884 1.00 73.52 189 ILE A N 1
ATOM 1346 C CA . ILE A 1 189 ? -27.459 2.999 5.190 1.00 78.47 189 ILE A CA 1
ATOM 1347 C C . ILE A 1 189 ? -28.301 2.052 6.038 1.00 89.23 189 ILE A C 1
ATOM 1348 O O . ILE A 1 189 ? -29.313 1.526 5.578 1.00 93.17 189 ILE A O 1
ATOM 1353 N N . ASN A 1 190 ? -27.851 1.819 7.269 1.00 89.23 190 ASN A N 1
ATOM 1354 C CA . ASN A 1 190 ? -28.596 1.037 8.251 1.00 83.68 190 ASN A CA 1
ATOM 1355 C C . ASN A 1 190 ? -28.924 1.890 9.472 1.00 81.24 190 ASN A C 1
ATOM 1356 O O . ASN A 1 190 ? -28.003 2.485 10.029 1.00 72.69 190 ASN A O 1
ATOM 1361 N N . VAL A 1 191 ? -30.180 1.995 9.928 1.00 87.94 191 VAL A N 1
ATOM 1362 C CA . VAL A 1 191 ? -31.449 1.449 9.384 1.00 93.60 191 VAL A CA 1
ATOM 1363 C C . VAL A 1 191 ? -31.879 0.116 8.736 1.00 90.69 191 VAL A C 1
ATOM 1364 O O . VAL A 1 191 ? -32.169 0.048 7.542 1.00 82.40 191 VAL A O 1
ATOM 1368 N N . TYR A 1 192 ? -31.947 -0.920 9.572 1.00 87.08 192 TYR A N 1
ATOM 1369 C CA . TYR A 1 192 ? -32.382 -2.269 9.191 1.00 95.91 192 TYR A CA 1
ATOM 1370 C C . TYR A 1 192 ? -32.737 -2.467 7.719 1.00 91.58 192 TYR A C 1
ATOM 1371 O O . TYR A 1 192 ? -33.781 -2.016 7.251 1.00 90.75 192 TYR A O 1
ATOM 1380 N N . HIS A 1 193 ? -31.991 -3.086 6.963 1.00 81.84 193 HIS A N 1
ATOM 1381 N N . PRO B 1 3 ? -12.233 35.358 2.122 1.00 92.37 3 PRO B N 1
ATOM 1382 C CA . PRO B 1 3 ? -13.408 34.945 1.355 1.00 91.67 3 PRO B CA 1
ATOM 1383 C C . PRO B 1 3 ? -13.328 34.739 -0.151 1.00 82.85 3 PRO B C 1
ATOM 1384 O O . PRO B 1 3 ? -14.032 35.397 -0.913 1.00 91.06 3 PRO B O 1
ATOM 1388 N N . THR B 1 4 ? -12.453 33.830 -0.564 1.00 78.77 4 THR B N 1
ATOM 1389 C CA . THR B 1 4 ? -12.303 33.463 -1.964 1.00 70.97 4 THR B CA 1
ATOM 1390 C C . THR B 1 4 ? -12.135 31.989 -2.302 1.00 73.12 4 THR B C 1
ATOM 1391 O O . THR B 1 4 ? -13.074 31.336 -2.753 1.00 61.60 4 THR B O 1
ATOM 1395 N N . GLY B 1 5 ? -10.936 31.469 -2.079 1.00 74.02 5 GLY B N 1
ATOM 1396 C CA . GLY B 1 5 ? -10.726 30.038 -2.049 1.00 59.55 5 GLY B CA 1
ATOM 1397 C C . GLY B 1 5 ? -10.428 29.769 -0.589 1.00 71.80 5 GLY B C 1
ATOM 1398 O O . GLY B 1 5 ? -9.385 29.211 -0.249 1.00 57.75 5 GLY B O 1
ATOM 1399 N N . ASN B 1 6 ? -11.354 30.174 0.280 1.00 77.40 6 ASN B N 1
ATOM 1400 C CA . ASN B 1 6 ? -11.212 29.976 1.722 1.00 79.19 6 ASN B CA 1
ATOM 1401 C C . ASN B 1 6 ? -11.440 28.524 2.137 1.00 86.74 6 ASN B C 1
ATOM 1402 O O . ASN B 1 6 ? -11.807 28.228 3.275 1.00 70.14 6 ASN B O 1
ATOM 1407 N N . TYR B 1 7 ? -11.211 27.633 1.177 1.00 88.88 7 TYR B N 1
ATOM 1408 C CA . TYR B 1 7 ? -11.154 26.192 1.371 1.00 77.23 7 TYR B CA 1
ATOM 1409 C C . TYR B 1 7 ? -10.197 25.852 2.509 1.00 69.71 7 TYR B C 1
ATOM 1410 O O . TYR B 1 7 ? -10.367 24.851 3.202 1.00 74.99 7 TYR B O 1
ATOM 1419 N N . LEU B 1 8 ? -9.194 26.702 2.698 1.00 53.36 8 LEU B N 1
ATOM 1420 C CA . LEU B 1 8 ? -8.207 26.515 3.751 1.00 59.29 8 LEU B CA 1
ATOM 1421 C C . LEU B 1 8 ? -8.826 26.665 5.133 1.00 70.26 8 LEU B C 1
ATOM 1422 O O . LEU B 1 8 ? -8.438 25.972 6.071 1.00 70.65 8 LEU B O 1
ATOM 1427 N N . ASN B 1 9 ? -9.791 27.571 5.254 1.00 71.44 9 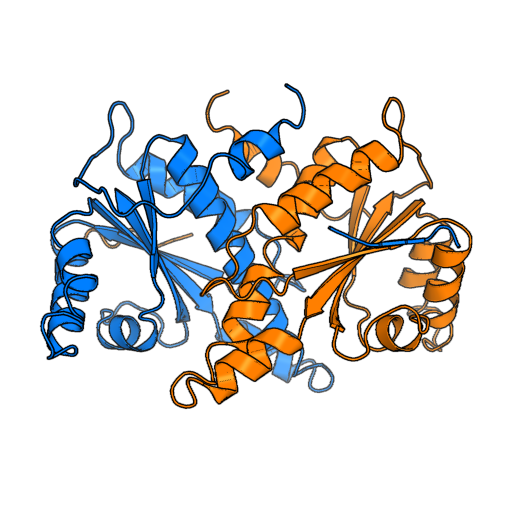ASN B N 1
ATOM 1428 C CA . ASN B 1 9 ? -10.405 27.868 6.543 1.00 82.31 9 ASN B CA 1
ATOM 1429 C C . ASN B 1 9 ? -11.137 26.665 7.127 1.00 82.52 9 ASN B C 1
ATOM 1430 O O . ASN B 1 9 ? -11.218 26.500 8.343 1.00 80.49 9 ASN B O 1
ATOM 1435 N N . ALA B 1 10 ? -11.670 25.826 6.247 1.00 80.99 10 ALA B N 1
ATOM 1436 C CA . ALA B 1 10 ? -12.349 24.610 6.666 1.00 70.09 10 ALA B CA 1
ATOM 1437 C C . ALA B 1 10 ? -11.328 23.539 7.019 1.00 65.75 10 ALA B C 1
ATOM 1438 O O . ALA B 1 10 ? -11.580 22.676 7.861 1.00 68.35 10 ALA B O 1
ATOM 1440 N N . ILE B 1 11 ? -10.171 23.597 6.370 1.00 57.85 11 ILE B N 1
ATOM 1441 C CA . ILE B 1 11 ? -9.096 22.658 6.658 1.00 72.75 11 ILE B CA 1
ATOM 1442 C C . ILE B 1 11 ? -8.484 22.984 8.013 1.00 76.78 11 ILE B C 1
ATOM 1443 O O . ILE B 1 11 ? -8.104 22.089 8.767 1.00 75.88 11 ILE B O 1
ATOM 1448 N N . THR B 1 12 ? -8.407 24.273 8.323 1.00 73.66 12 THR B N 1
ATOM 1449 C CA . THR B 1 12 ? -7.852 24.718 9.594 1.00 65.91 12 THR B CA 1
ATOM 1450 C C . THR B 1 12 ? -8.856 24.537 10.726 1.00 75.37 12 THR B C 1
ATOM 1451 O O . THR B 1 12 ? -8.495 24.131 11.830 1.00 82.54 12 THR B O 1
ATOM 1455 N N . ASN B 1 13 ? -10.119 24.841 10.451 1.00 72.60 13 ASN B N 1
ATOM 1456 C CA . ASN B 1 13 ? -11.173 24.644 11.438 1.00 68.89 13 ASN B CA 1
ATOM 1457 C C . ASN B 1 13 ? -11.667 23.205 11.437 1.00 73.20 13 ASN B C 1
ATOM 1458 O O . ASN B 1 13 ? -12.829 22.933 11.132 1.00 70.72 13 ASN B O 1
ATOM 1463 N N . ARG B 1 14 ? -10.770 22.286 11.778 1.00 71.25 14 ARG B N 1
ATOM 1464 C CA . ARG B 1 14 ? -11.092 20.867 11.805 1.00 58.70 14 ARG B CA 1
ATOM 1465 C C . ARG B 1 14 ? -10.154 20.136 12.753 1.00 59.75 14 ARG B C 1
ATOM 1466 O O . ARG B 1 14 ? -8.936 20.279 12.657 1.00 69.89 14 ARG B O 1
ATOM 1474 N N . ARG B 1 15 ? -10.722 19.353 13.665 1.00 55.75 15 ARG B N 1
ATOM 1475 C CA . ARG B 1 15 ? -9.925 18.619 14.642 1.00 67.14 15 ARG B CA 1
ATOM 1476 C C . ARG B 1 15 ? -10.727 17.499 15.297 1.00 66.15 15 ARG B C 1
ATOM 1477 O O . ARG B 1 15 ? -11.954 17.553 15.350 1.00 70.47 15 ARG B O 1
ATOM 1485 N N . THR B 1 16 ? -10.018 16.482 15.784 1.00 55.68 16 THR B N 1
ATOM 1486 C CA . THR B 1 16 ? -10.629 15.348 16.469 1.00 50.84 16 THR B CA 1
ATOM 1487 C C . THR B 1 16 ? -11.483 15.776 17.651 1.00 59.31 16 THR B C 1
ATOM 1488 O O . THR B 1 16 ? -11.043 16.535 18.509 1.00 60.38 16 THR B O 1
ATOM 1492 N N . ILE B 1 17 ? -12.708 15.270 17.693 1.00 63.17 17 ILE B N 1
ATOM 1493 C CA . ILE B 1 17 ? -13.644 15.615 18.754 1.00 49.00 17 ILE B CA 1
ATOM 1494 C C . ILE B 1 17 ? -14.104 14.369 19.489 1.00 61.01 17 ILE B C 1
ATOM 1495 O O . ILE B 1 17 ? -14.551 13.400 18.875 1.00 61.27 17 ILE B O 1
ATOM 1500 N N . TYR B 1 18 ? -13.988 14.397 20.810 1.00 68.37 18 TYR B N 1
ATOM 1501 C CA . TYR B 1 18 ? -14.420 13.279 21.634 1.00 62.83 18 TYR B CA 1
ATOM 1502 C C . TYR B 1 18 ? -15.658 13.639 22.436 1.00 65.69 18 TYR B C 1
ATOM 1503 O O . TYR B 1 18 ? -16.438 12.761 22.805 1.00 60.08 18 TYR B O 1
ATOM 1512 N N . ASN B 1 19 ? -15.837 14.929 22.705 1.00 73.09 19 ASN B N 1
ATOM 1513 C CA . ASN B 1 19 ? -17.070 15.401 23.314 1.00 73.65 19 ASN B CA 1
ATOM 1514 C C . ASN B 1 19 ? -18.215 15.221 22.335 1.00 79.35 19 ASN B C 1
ATOM 1515 O O . ASN B 1 19 ? -18.462 16.074 21.483 1.00 88.50 19 ASN B O 1
ATOM 1520 N N . LEU B 1 20 ? -18.903 14.093 22.448 1.00 75.97 20 LEU B N 1
ATOM 1521 C CA . LEU B 1 20 ? -19.994 13.796 21.538 1.00 75.97 20 LEU B CA 1
ATOM 1522 C C . LEU B 1 20 ? -21.283 13.456 22.269 1.00 67.43 20 LEU B C 1
ATOM 1523 O O . LEU B 1 20 ? -21.281 12.737 23.267 1.00 73.12 20 LEU B O 1
ATOM 1528 N N . LYS B 1 21 ? -22.386 13.984 21.757 1.00 65.99 21 LYS B N 1
ATOM 1529 C CA . LYS B 1 21 ? -23.709 13.654 22.237 1.00 62.11 21 LYS B CA 1
ATOM 1530 C C . LYS B 1 21 ? -24.441 13.200 20.990 1.00 68.95 21 LYS B C 1
ATOM 1531 O O . LYS B 1 21 ? -24.192 13.741 19.917 1.00 84.10 21 LYS B O 1
ATOM 1537 N N . PRO B 1 22 ? -25.333 12.208 21.107 1.00 69.88 22 PRO B N 1
ATOM 1538 C CA . PRO B 1 22 ? -26.088 11.731 19.946 1.00 71.68 22 PRO B CA 1
ATOM 1539 C C . PRO B 1 22 ? -27.007 12.815 19.422 1.00 73.72 22 PRO B C 1
ATOM 1540 O O . PRO B 1 22 ? -28.215 12.784 19.647 1.00 75.84 22 PRO B O 1
ATOM 1544 N N . GLU B 1 23 ? -26.421 13.782 18.724 1.00 76.99 23 GLU B N 1
ATOM 1545 C CA . GLU B 1 23 ? -27.153 14.956 18.271 1.00 85.31 23 GLU B CA 1
ATOM 1546 C C . GLU B 1 23 ? -27.554 14.851 16.809 1.00 85.85 23 GLU B C 1
ATOM 1547 O O . GLU B 1 23 ? -26.878 14.203 16.010 1.00 80.27 23 GLU B O 1
ATOM 1553 N N . LEU B 1 24 ? -28.661 15.505 16.475 1.00 87.63 24 LEU B N 1
ATOM 1554 C CA . LEU B 1 24 ? -29.221 15.461 15.129 1.00 97.97 24 LEU B CA 1
ATOM 1555 C C . LEU B 1 24 ? -28.229 15.889 14.027 1.00 101.50 24 LEU B C 1
ATOM 1556 O O . LEU B 1 24 ? -28.043 15.150 13.059 1.00 82.91 24 LEU B O 1
ATOM 1561 N N . PRO B 1 25 ? -27.591 17.075 14.154 1.00 104.46 25 PRO B N 1
ATOM 1562 C CA . PRO B 1 25 ? -27.770 18.175 15.110 1.00 95.35 25 PRO B CA 1
ATOM 1563 C C . PRO B 1 25 ? -28.827 19.156 14.610 1.00 101.96 25 PRO B C 1
ATOM 1564 O O . PRO B 1 25 ? -29.480 18.885 13.604 1.00 96.39 25 PRO B O 1
ATOM 1568 N N . GLN B 1 26 ? -28.987 20.278 15.303 1.00 103.36 26 GLN B N 1
ATOM 1569 C CA . GLN B 1 26 ? -30.040 21.241 14.989 1.00 90.65 26 GLN B CA 1
ATOM 1570 C C . GLN B 1 26 ? -29.982 21.810 13.570 1.00 90.64 26 GLN B C 1
ATOM 1571 O O . GLN B 1 26 ? -28.940 22.282 13.116 1.00 93.79 26 GLN B O 1
ATOM 1577 N N . GLY B 1 27 ? -31.122 21.766 12.885 1.00 84.71 27 GLY B N 1
ATOM 1578 C CA . GLY B 1 27 ? -31.291 22.399 11.589 1.00 95.35 27 GLY B CA 1
ATOM 1579 C C . GLY B 1 27 ? -30.786 21.469 10.502 1.00 99.36 27 GLY B C 1
ATOM 1580 O O . GLY B 1 27 ? -30.799 21.819 9.325 1.00 86.56 27 GLY B O 1
ATOM 1581 N N . VAL B 1 28 ? -30.340 20.281 10.897 1.00 95.11 28 VAL B N 1
ATOM 1582 C CA . VAL B 1 28 ? -29.767 19.322 9.958 1.00 79.51 28 VAL B CA 1
ATOM 1583 C C . VAL B 1 28 ? -30.228 17.899 10.252 1.00 85.67 28 VAL B C 1
ATOM 1584 O O . VAL B 1 28 ? -29.985 17.369 11.333 1.00 95.33 28 VAL B O 1
ATOM 1588 N N . GLY B 1 29 ? -30.900 17.284 9.285 1.00 79.52 29 GLY B N 1
ATOM 1589 C CA . GLY B 1 29 ? -31.373 15.921 9.439 1.00 72.38 29 GLY B CA 1
ATOM 1590 C C . GLY B 1 29 ? -30.272 14.919 9.160 1.00 75.42 29 GLY B C 1
ATOM 1591 O O . GLY B 1 29 ? -29.115 15.291 8.991 1.00 79.77 29 GLY B O 1
ATOM 1592 N N . LEU B 1 30 ? -30.630 13.642 9.107 1.00 80.62 30 LEU B N 1
ATOM 1593 C CA . LEU B 1 30 ? -29.649 12.596 8.843 1.00 68.60 30 LEU B CA 1
ATOM 1594 C C . LEU B 1 30 ? -29.320 12.528 7.357 1.00 73.00 30 LEU B C 1
ATOM 1595 O O . LEU B 1 30 ? -28.150 12.463 6.973 1.00 69.44 30 LEU B O 1
ATOM 1600 N N . ASP B 1 31 ? -30.356 12.542 6.523 1.00 93.31 31 ASP B N 1
ATOM 1601 C CA . ASP B 1 31 ? -30.167 12.460 5.080 1.00 80.42 31 ASP B CA 1
ATOM 1602 C C . ASP B 1 31 ? -29.403 13.666 4.558 1.00 74.71 31 ASP B C 1
ATOM 1603 O O . ASP B 1 31 ? -28.858 13.632 3.456 1.00 79.74 31 ASP B O 1
ATOM 1608 N N . ASP B 1 32 ? -29.379 14.732 5.352 1.00 76.11 32 ASP B N 1
ATOM 1609 C CA . ASP B 1 32 ? -28.530 15.876 5.072 1.00 80.04 32 ASP B CA 1
ATOM 1610 C C . ASP B 1 32 ? -27.085 15.419 5.025 1.00 80.41 32 ASP B C 1
ATOM 1611 O O . ASP B 1 32 ? -26.335 15.776 4.119 1.00 77.70 32 ASP B O 1
ATOM 1616 N N . VAL B 1 33 ? -26.703 14.627 6.020 1.00 74.27 33 VAL B N 1
ATOM 1617 C CA . VAL B 1 33 ? -25.342 14.127 6.133 1.00 71.18 33 VAL B CA 1
ATOM 1618 C C . VAL B 1 33 ? -25.045 13.120 5.034 1.00 73.49 33 VAL B C 1
ATOM 1619 O O . VAL B 1 33 ? -23.966 13.132 4.439 1.00 78.94 33 VAL B O 1
ATOM 1623 N N . LYS B 1 34 ? -26.021 12.263 4.761 1.00 70.38 34 LYS B N 1
ATOM 1624 C CA . LYS B 1 34 ? -25.874 11.193 3.780 1.00 77.12 34 LYS B CA 1
ATOM 1625 C C . LYS B 1 34 ? -25.362 11.659 2.423 1.00 79.95 34 LYS B C 1
ATOM 1626 O O . LYS B 1 34 ? -24.477 11.033 1.842 1.00 74.50 34 LYS B O 1
ATOM 1632 N N . ARG B 1 35 ? -25.917 12.753 1.916 1.00 71.76 35 ARG B N 1
ATOM 1633 C CA . ARG B 1 35 ? -25.540 13.231 0.593 1.00 67.29 35 ARG B CA 1
ATOM 1634 C C . ARG B 1 35 ? -24.166 13.892 0.568 1.00 68.54 35 ARG B C 1
ATOM 1635 O O . ARG B 1 35 ? -23.510 13.922 -0.473 1.00 70.02 35 ARG B O 1
ATOM 1643 N N . THR B 1 36 ? -23.736 14.417 1.711 1.00 69.15 36 THR B N 1
ATOM 1644 C CA . THR B 1 36 ? -22.433 15.067 1.813 1.00 69.41 36 THR B CA 1
ATOM 1645 C C . THR B 1 36 ? -21.304 14.111 1.450 1.00 61.85 36 THR B C 1
ATOM 1646 O O . THR B 1 36 ? -20.449 14.434 0.630 1.00 67.84 36 THR B O 1
ATOM 1650 N N . VAL B 1 37 ? -21.309 12.933 2.060 1.00 56.57 37 VAL B N 1
ATOM 1651 C CA . VAL B 1 37 ? -20.312 11.914 1.759 1.00 62.94 37 VAL B CA 1
ATOM 1652 C C . VAL B 1 37 ? -20.589 11.290 0.394 1.00 62.71 37 VAL B C 1
ATOM 1653 O O . VAL B 1 37 ? -19.665 10.979 -0.364 1.00 55.96 37 VAL B O 1
ATOM 1657 N N . HIS B 1 38 ? -21.872 11.141 0.079 1.00 66.09 38 HIS B N 1
ATOM 1658 C CA . HIS B 1 38 ? -22.309 10.558 -1.185 1.00 70.09 38 HIS B CA 1
ATOM 1659 C C . HIS B 1 38 ? -21.707 11.251 -2.406 1.00 75.92 38 HIS B C 1
ATOM 1660 O O . HIS B 1 38 ? -21.446 10.610 -3.422 1.00 82.31 38 HIS B O 1
ATOM 1667 N N . VAL B 1 39 ? -21.487 12.557 -2.303 1.00 58.68 39 VAL B N 1
ATOM 1668 C CA . VAL B 1 39 ? -20.929 13.317 -3.413 1.00 60.37 39 VAL B CA 1
ATOM 1669 C C . VAL B 1 39 ? -19.420 13.460 -3.296 1.00 60.12 39 VAL B C 1
ATOM 1670 O O . VAL B 1 39 ? -18.766 13.960 -4.207 1.00 73.10 39 VAL B O 1
ATOM 1674 N N . ILE B 1 40 ? -18.869 13.030 -2.168 1.00 51.52 40 ILE B N 1
ATOM 1675 C CA . ILE B 1 40 ? -17.421 13.021 -1.992 1.00 45.51 40 ILE B CA 1
ATOM 1676 C C . ILE B 1 40 ? -16.863 11.715 -2.542 1.00 53.55 40 ILE B C 1
ATOM 1677 O O . ILE B 1 40 ? -15.799 11.692 -3.156 1.00 53.79 40 ILE B O 1
ATOM 1682 N N . LEU B 1 41 ? -17.602 10.629 -2.338 1.00 57.28 41 LEU B N 1
ATOM 1683 C CA . LEU B 1 41 ? -17.247 9.352 -2.941 1.00 55.40 41 LEU B CA 1
ATOM 1684 C C . LEU B 1 41 ? -17.375 9.448 -4.450 1.00 66.44 41 LEU B C 1
ATOM 1685 O O . LEU B 1 41 ? -16.581 8.872 -5.195 1.00 68.97 41 LEU B O 1
ATOM 1690 N N . LYS B 1 42 ? -18.385 10.187 -4.892 1.00 61.16 42 LYS B N 1
ATOM 1691 C CA . LYS B 1 42 ? -18.715 10.273 -6.306 1.00 58.77 42 LYS B CA 1
ATOM 1692 C C . LYS B 1 42 ? -17.741 11.167 -7.063 1.00 57.75 42 LYS B C 1
ATOM 1693 O O . LYS B 1 42 ? -17.365 10.865 -8.195 1.00 63.33 42 LYS B O 1
ATOM 1699 N N . ASN B 1 43 ? -17.328 12.262 -6.432 1.00 51.13 43 ASN B N 1
ATOM 1700 C CA . ASN B 1 43 ? -16.449 13.229 -7.083 1.00 56.63 43 ASN B CA 1
ATOM 1701 C C . ASN B 1 43 ? -14.982 13.073 -6.702 1.00 57.55 43 ASN B C 1
ATOM 1702 O O . ASN B 1 43 ? -14.200 14.012 -6.841 1.00 59.01 43 ASN B O 1
ATOM 1707 N N . THR B 1 44 ? -14.608 11.893 -6.221 1.00 64.58 44 THR B N 1
ATOM 1708 C CA . THR B 1 44 ? -13.212 11.631 -5.897 1.00 62.87 44 THR B CA 1
ATOM 1709 C C . THR B 1 44 ? -12.512 10.876 -7.020 1.00 61.40 44 THR B C 1
ATOM 1710 O O . THR B 1 44 ? -12.999 9.849 -7.486 1.00 61.10 44 THR B O 1
ATOM 1714 N N . PRO B 1 45 ? -11.360 11.394 -7.458 1.00 61.87 45 PRO B N 1
ATOM 1715 C CA . PRO B 1 45 ? -10.586 10.860 -8.581 1.00 61.91 45 PRO B CA 1
ATOM 1716 C C . PRO B 1 45 ? -9.875 9.563 -8.233 1.00 51.67 45 PRO B C 1
ATOM 1717 O O . PRO B 1 45 ? -8.688 9.587 -7.912 1.00 60.81 45 PRO B O 1
ATOM 1721 N N . THR B 1 46 ? -10.592 8.447 -8.281 1.00 52.26 46 THR B N 1
ATOM 1722 C CA . THR B 1 46 ? -9.954 7.151 -8.134 1.00 58.65 46 THR B CA 1
ATOM 1723 C C . THR B 1 46 ? -9.050 6.962 -9.340 1.00 62.05 46 THR B C 1
ATOM 1724 O O . THR B 1 46 ? -9.504 7.065 -10.482 1.00 64.90 46 THR B O 1
ATOM 1728 N N . ALA B 1 47 ? -7.771 6.709 -9.085 1.00 59.66 47 ALA B N 1
ATOM 1729 C CA . ALA B 1 47 ? -6.793 6.584 -10.157 1.00 61.40 47 ALA B CA 1
ATOM 1730 C C . ALA B 1 47 ? -7.186 5.502 -11.148 1.00 72.16 47 ALA B C 1
ATOM 1731 O O . ALA B 1 47 ? -7.587 4.404 -10.757 1.00 76.30 47 ALA B O 1
ATOM 1733 N N . PHE B 1 48 ? -7.102 5.849 -12.429 1.00 78.86 48 PHE B N 1
ATOM 1734 C CA . PHE B 1 48 ? -7.312 4.915 -13.532 1.00 75.62 48 PHE B CA 1
ATOM 1735 C C . PHE B 1 48 ? -8.788 4.541 -13.607 1.00 65.60 48 PHE B C 1
ATOM 1736 O O . PHE B 1 48 ? -9.147 3.487 -14.131 1.00 68.46 48 PHE B O 1
ATOM 1744 N N . ASN B 1 49 ? -9.628 5.423 -13.072 1.00 67.79 49 ASN B N 1
ATOM 1745 C CA . ASN B 1 49 ? -11.072 5.210 -12.987 1.00 64.55 49 ASN B CA 1
ATOM 1746 C C . ASN B 1 49 ? -11.481 3.835 -12.463 1.00 63.32 49 ASN B C 1
ATOM 1747 O O . ASN B 1 49 ? -12.397 3.202 -12.991 1.00 58.66 49 ASN B O 1
ATOM 1752 N N . SER B 1 50 ? -10.795 3.384 -11.420 1.00 68.33 50 SER B N 1
ATOM 1753 C CA . SER B 1 50 ? -11.107 2.109 -10.793 1.00 74.47 50 SER B CA 1
ATOM 1754 C C . SER B 1 50 ? -12.409 2.199 -10.012 1.00 69.42 50 SER B C 1
ATOM 1755 O O . SER B 1 50 ? -13.190 1.249 -9.980 1.00 75.05 50 SER B O 1
ATOM 1758 N N . GLN B 1 51 ? -12.623 3.350 -9.381 1.00 62.91 51 GLN B N 1
ATOM 1759 C CA . GLN B 1 51 ? -13.842 3.620 -8.624 1.00 61.22 51 GLN B CA 1
ATOM 1760 C C . GLN B 1 51 ? -14.099 2.549 -7.567 1.00 63.57 51 GLN B C 1
ATOM 1761 O O . GLN B 1 51 ? -15.043 1.768 -7.676 1.00 71.53 51 GLN B O 1
ATOM 1767 N N . VAL B 1 52 ? -13.251 2.529 -6.543 1.00 67.73 52 VAL B N 1
ATOM 1768 C CA . VAL B 1 52 ? -13.268 1.471 -5.539 1.00 68.76 52 VAL B CA 1
ATOM 1769 C C . VAL B 1 52 ? -13.777 1.942 -4.182 1.00 69.47 52 VAL B C 1
ATOM 1770 O O . VAL B 1 52 ? -13.919 1.146 -3.257 1.00 64.76 52 VAL B O 1
ATOM 1774 N N . ASN B 1 53 ? -14.044 3.236 -4.064 1.00 66.49 53 ASN B N 1
ATOM 1775 C CA . ASN B 1 53 ? -14.440 3.821 -2.786 1.00 64.15 53 ASN B CA 1
ATOM 1776 C C . ASN B 1 53 ? -15.866 3.472 -2.375 1.00 58.71 53 ASN B C 1
ATOM 1777 O O . ASN B 1 53 ? -16.823 3.837 -3.055 1.00 64.78 53 ASN B O 1
ATOM 1782 N N . ARG B 1 54 ? -16.002 2.775 -1.252 1.00 60.89 54 ARG B N 1
ATOM 1783 C CA . ARG B 1 54 ? -17.313 2.407 -0.734 1.00 60.85 54 ARG B CA 1
ATOM 1784 C C . ARG B 1 54 ? -17.471 2.927 0.686 1.00 59.02 54 ARG B C 1
ATOM 1785 O O . ARG B 1 54 ? -16.486 3.130 1.395 1.00 58.34 54 ARG B O 1
ATOM 1793 N N . ALA B 1 55 ? -18.714 3.142 1.100 1.00 54.56 55 ALA B N 1
ATOM 1794 C CA . ALA B 1 55 ? -18.978 3.643 2.442 1.00 55.74 55 ALA B CA 1
ATOM 1795 C C . ALA B 1 55 ? -20.325 3.181 2.983 1.00 60.68 55 ALA B C 1
ATOM 1796 O O . ALA B 1 55 ? -21.222 2.826 2.226 1.00 72.86 55 ALA B O 1
ATOM 1798 N N . VAL B 1 56 ? -20.442 3.183 4.307 1.00 57.71 56 VAL B N 1
ATOM 1799 C CA . VAL B 1 56 ? -21.669 2.811 5.000 1.00 58.80 56 VAL B CA 1
ATOM 1800 C C . VAL B 1 56 ? -21.890 3.698 6.218 1.00 55.47 56 VAL B C 1
ATOM 1801 O O . VAL B 1 56 ? -21.051 3.755 7.112 1.00 53.29 56 VAL B O 1
ATOM 1805 N N . ILE B 1 57 ? -23.018 4.398 6.246 1.00 56.61 57 ILE B N 1
ATOM 1806 C CA . ILE B 1 57 ? -23.402 5.171 7.420 1.00 53.42 57 ILE B CA 1
ATOM 1807 C C . ILE B 1 57 ? -24.215 4.312 8.374 1.00 64.31 57 ILE B C 1
ATOM 1808 O O . ILE B 1 57 ? -25.205 3.694 7.988 1.00 71.55 57 ILE B O 1
ATOM 1813 N N . ILE B 1 58 ? -23.781 4.281 9.627 1.00 64.24 58 ILE B N 1
ATOM 1814 C CA . ILE B 1 58 ? -24.373 3.415 10.631 1.00 64.05 58 ILE B CA 1
ATOM 1815 C C . ILE B 1 58 ? -24.909 4.236 11.798 1.00 71.42 58 ILE B C 1
ATOM 1816 O O . ILE B 1 58 ? -24.270 5.189 12.235 1.00 68.94 58 ILE B O 1
ATOM 1821 N N . VAL B 1 59 ? -26.096 3.877 12.280 1.00 78.51 59 VAL B N 1
ATOM 1822 C CA . VAL B 1 59 ? -26.730 4.593 13.383 1.00 73.08 59 VAL B CA 1
ATOM 1823 C C . VAL B 1 59 ? -27.541 3.667 14.283 1.00 68.62 59 VAL B C 1
ATOM 1824 O O . VAL B 1 59 ? -27.474 2.445 14.161 1.00 75.58 59 VAL B O 1
ATOM 1828 N N . GLY B 1 60 ? -28.302 4.273 15.190 1.00 64.40 60 GLY B N 1
ATOM 1829 C CA . GLY B 1 60 ? -29.242 3.562 16.039 1.00 73.95 60 GLY B CA 1
ATOM 1830 C C . GLY B 1 60 ? -28.652 2.432 16.856 1.00 77.31 60 GLY B C 1
ATOM 1831 O O . GLY B 1 60 ? -27.511 2.501 17.305 1.00 72.29 60 GLY B O 1
ATOM 1832 N N . ASP B 1 61 ? -29.444 1.383 17.050 1.00 86.55 61 ASP B N 1
ATOM 1833 C CA . ASP B 1 61 ? -28.996 0.201 17.779 1.00 83.40 61 ASP B CA 1
ATOM 1834 C C . ASP B 1 61 ? -28.232 -0.748 16.869 1.00 80.63 61 ASP B C 1
ATOM 1835 O O . ASP B 1 61 ? -27.999 -1.900 17.220 1.00 78.25 61 ASP B O 1
ATOM 1840 N N . THR B 1 62 ? -27.863 -0.260 15.691 1.00 82.33 62 THR B N 1
ATOM 1841 C CA . THR B 1 62 ? -26.978 -0.988 14.801 1.00 78.73 62 THR B CA 1
ATOM 1842 C C . THR B 1 62 ? -25.595 -0.391 14.981 1.00 71.66 62 THR B C 1
ATOM 1843 O O . THR B 1 62 ? -24.582 -1.009 14.653 1.00 63.88 62 THR B O 1
ATOM 1847 N N . HIS B 1 63 ? -25.573 0.825 15.516 1.00 80.93 63 HIS B N 1
ATOM 1848 C CA . HIS B 1 63 ? -24.338 1.507 15.863 1.00 74.63 63 HIS B CA 1
ATOM 1849 C C . HIS B 1 63 ? -23.801 0.953 17.168 1.00 70.56 63 HIS B C 1
ATOM 1850 O O . HIS B 1 63 ? -22.648 0.541 17.258 1.00 64.18 63 HIS B O 1
ATOM 1857 N N . LYS B 1 64 ? -24.660 0.938 18.180 1.00 77.28 64 LYS B N 1
ATOM 1858 C CA . LYS B 1 64 ? -24.297 0.421 19.491 1.00 68.15 64 LYS B CA 1
ATOM 1859 C C . LYS B 1 64 ? -24.018 -1.072 19.423 1.00 71.01 64 LYS B C 1
ATOM 1860 O O . LYS B 1 64 ? -23.283 -1.613 20.246 1.00 72.50 64 LYS B O 1
ATOM 1866 N N . ARG B 1 65 ? -24.606 -1.729 18.430 1.00 70.31 65 ARG B N 1
ATOM 1867 C CA . ARG B 1 65 ? -24.463 -3.168 18.270 1.00 68.07 65 ARG B CA 1
ATOM 1868 C C . ARG B 1 65 ? -23.048 -3.579 17.875 1.00 63.86 65 ARG B C 1
ATOM 1869 O O . ARG B 1 65 ? -22.531 -4.585 18.360 1.00 59.68 65 ARG B O 1
ATOM 1877 N N . ILE B 1 66 ? -22.423 -2.805 16.995 1.00 62.22 66 ILE B N 1
ATOM 1878 C CA . ILE B 1 66 ? -21.085 -3.136 16.514 1.00 61.38 66 ILE B CA 1
ATOM 1879 C C . ILE B 1 66 ? -19.993 -2.710 17.495 1.00 66.90 66 ILE B C 1
ATOM 1880 O O . ILE B 1 66 ? -19.017 -3.433 17.706 1.00 59.30 66 ILE B O 1
ATOM 1885 N N . TRP B 1 67 ? -20.165 -1.543 18.107 1.00 70.05 67 TRP B N 1
ATOM 1886 C CA . TRP B 1 67 ? -19.190 -1.068 19.080 1.00 64.85 67 TRP B CA 1
ATOM 1887 C C . TRP B 1 67 ? -19.238 -1.891 20.361 1.00 66.88 67 TRP B C 1
ATOM 1888 O O . TRP B 1 67 ? -18.264 -1.948 21.112 1.00 68.52 67 TRP B O 1
ATOM 1899 N N . ASP B 1 68 ? -20.375 -2.535 20.604 1.00 58.30 68 ASP B N 1
ATOM 1900 C CA . ASP B 1 68 ? -20.498 -3.427 21.745 1.00 69.61 68 ASP B CA 1
ATOM 1901 C C . ASP B 1 68 ? -19.703 -4.689 21.476 1.00 70.85 68 ASP B C 1
ATOM 1902 O O . ASP B 1 68 ? -19.260 -5.365 22.402 1.00 77.76 68 ASP B O 1
ATOM 1907 N N . ALA B 1 69 ? -19.534 -5.003 20.196 1.00 61.58 69 ALA B N 1
ATOM 1908 C CA . ALA B 1 69 ? -18.785 -6.180 19.785 1.00 69.12 69 ALA B CA 1
ATOM 1909 C C . ALA B 1 69 ? -17.291 -5.919 19.894 1.00 69.58 69 ALA B C 1
ATOM 1910 O O . ALA B 1 69 ? -16.529 -6.779 20.331 1.00 69.50 69 ALA B O 1
ATOM 1912 N N . VAL B 1 70 ? -16.878 -4.725 19.490 1.00 64.17 70 VAL B N 1
ATOM 1913 C CA . VAL B 1 70 ? -15.483 -4.337 19.597 1.00 67.72 70 VAL B CA 1
ATOM 1914 C C . VAL B 1 70 ? -15.114 -4.192 21.063 1.00 77.20 70 VAL B C 1
ATOM 1915 O O . VAL B 1 70 ? -14.133 -4.771 21.521 1.00 85.50 70 VAL B O 1
ATOM 1919 N N . ALA B 1 71 ? -15.920 -3.434 21.802 1.00 71.90 71 ALA B N 1
ATOM 1920 C CA . ALA B 1 71 ? -15.728 -3.283 23.241 1.00 69.45 71 ALA B CA 1
ATOM 1921 C C . ALA B 1 71 ? -16.181 -4.530 23.991 1.00 68.48 71 ALA B C 1
ATOM 1922 O O . ALA B 1 71 ? -16.971 -4.456 24.929 1.00 71.93 71 ALA B O 1
ATOM 1924 N N . SER B 1 72 ? -15.683 -5.676 23.549 1.00 69.62 72 SER B N 1
ATOM 1925 C CA . SER B 1 72 ? -15.922 -6.950 24.209 1.00 68.91 72 SER B CA 1
ATOM 1926 C C . SER B 1 72 ? -14.778 -7.866 23.813 1.00 72.66 72 SER B C 1
ATOM 1927 O O . SER B 1 72 ? -14.480 -8.847 24.494 1.00 81.41 72 SER B O 1
ATOM 1930 N N . ALA B 1 73 ? -14.139 -7.524 22.698 1.00 76.10 73 ALA B N 1
ATOM 1931 C CA . ALA B 1 73 ? -12.898 -8.161 22.284 1.00 81.10 73 ALA B CA 1
ATOM 1932 C C . ALA B 1 73 ? -11.739 -7.419 22.936 1.00 80.63 73 ALA B C 1
ATOM 1933 O O . ALA B 1 73 ? -10.607 -7.900 22.952 1.00 81.07 73 ALA B O 1
ATOM 1935 N N . MET B 1 74 ? -12.036 -6.234 23.459 1.00 84.71 74 MET B N 1
ATOM 1936 C CA . MET B 1 74 ? -11.093 -5.497 24.285 1.00 82.76 74 MET B CA 1
ATOM 1937 C C . MET B 1 74 ? -11.351 -5.923 25.722 1.00 87.70 74 MET B C 1
ATOM 1938 O O . MET B 1 74 ? -12.433 -5.699 26.252 1.00 91.61 74 MET B O 1
ATOM 1943 N N . PRO B 1 75 ? -10.361 -6.561 26.354 1.00 85.72 75 PRO B N 1
ATOM 1944 C CA . PRO B 1 75 ? -10.587 -7.202 27.652 1.00 90.29 75 PRO B CA 1
ATOM 1945 C C . PRO B 1 75 ? -10.225 -6.348 28.867 1.00 89.20 75 PRO B C 1
ATOM 1946 O O . PRO B 1 75 ? -10.617 -6.695 29.978 1.00 92.53 75 PRO B O 1
ATOM 1950 N N . THR B 1 76 ? -9.501 -5.253 28.672 1.00 78.45 76 THR B N 1
ATOM 1951 C CA . THR B 1 76 ? -8.869 -4.576 29.807 1.00 74.89 76 THR B CA 1
ATOM 1952 C C . THR B 1 76 ? -9.382 -3.242 30.317 1.00 78.35 76 THR B C 1
ATOM 1953 O O . THR B 1 76 ? -8.628 -2.484 30.918 1.00 90.80 76 THR B O 1
ATOM 1957 N N . ALA B 1 77 ? -10.660 -2.958 30.092 1.00 80.33 77 ALA B N 1
ATOM 1958 C CA . ALA B 1 77 ? -11.329 -1.792 30.700 1.00 84.21 77 ALA B CA 1
ATOM 1959 C C . ALA B 1 77 ? -10.802 -0.505 30.084 1.00 74.76 77 ALA B C 1
ATOM 1960 O O . ALA B 1 77 ? -11.545 0.225 29.432 1.00 73.70 77 ALA B O 1
ATOM 1962 N N . GLU B 1 78 ? -9.521 -0.223 30.301 1.00 76.46 78 GLU B N 1
ATOM 1963 C CA . GLU B 1 78 ? -8.892 0.993 29.794 1.00 77.00 78 GLU B CA 1
ATOM 1964 C C . GLU B 1 78 ? -8.757 0.971 28.276 1.00 71.52 78 GLU B C 1
ATOM 1965 O O . GLU B 1 78 ? -8.336 1.954 27.665 1.00 78.17 78 GLU B O 1
ATOM 1971 N N . ALA B 1 79 ? -9.111 -0.161 27.677 1.00 70.33 79 ALA B N 1
ATOM 1972 C CA . ALA B 1 79 ? -9.090 -0.317 26.232 1.00 69.05 79 ALA B CA 1
ATOM 1973 C C . ALA B 1 79 ? -10.512 -0.426 25.703 1.00 68.30 79 ALA B C 1
ATOM 1974 O O . ALA B 1 79 ? -10.732 -0.732 24.529 1.00 70.50 79 ALA B O 1
ATOM 1976 N N . LYS B 1 80 ? -11.477 -0.179 26.582 1.00 69.80 80 LYS B N 1
ATOM 1977 C CA . LYS B 1 80 ? -12.882 -0.234 26.210 1.00 65.37 80 LYS B CA 1
ATOM 1978 C C . LYS B 1 80 ? -13.488 1.151 26.338 1.00 70.00 80 LYS B C 1
ATOM 1979 O O . LYS B 1 80 ? -14.645 1.364 25.988 1.00 70.00 80 LYS B O 1
ATOM 1985 N N . LYS B 1 81 ? -12.689 2.092 26.831 1.00 65.08 81 LYS B N 1
ATOM 1986 C CA . LYS B 1 81 ? -13.145 3.457 27.060 1.00 65.46 81 LYS B CA 1
ATOM 1987 C C . LYS B 1 81 ? -13.383 4.199 25.752 1.00 66.82 81 LYS B C 1
ATOM 1988 O O . LYS B 1 81 ? -14.063 5.227 25.726 1.00 69.31 81 LYS B O 1
ATOM 1994 N N . ARG B 1 82 ? -12.821 3.675 24.669 1.00 64.90 82 ARG B N 1
ATOM 1995 C CA . ARG B 1 82 ? -12.996 4.284 23.357 1.00 57.11 82 ARG B CA 1
ATOM 1996 C C . ARG B 1 82 ? -14.261 3.811 22.631 1.00 63.35 82 ARG B C 1
ATOM 1997 O O . ARG B 1 82 ? -15.057 4.637 22.199 1.00 68.51 82 ARG B O 1
ATOM 2005 N N . PRO B 1 83 ? -14.459 2.485 22.494 1.00 58.02 83 PRO B N 1
ATOM 2006 C CA . PRO B 1 83 ? -15.653 2.072 21.748 1.00 68.47 83 PRO B CA 1
ATOM 2007 C C . PRO B 1 83 ? -16.954 2.252 22.527 1.00 74.19 83 PRO B C 1
ATOM 2008 O O . PRO B 1 83 ? -17.989 2.537 21.928 1.00 73.98 83 PRO B O 1
ATOM 2012 N N . GLU B 1 84 ? -16.907 2.081 23.844 1.00 66.12 84 GLU B N 1
ATOM 2013 C CA . GLU B 1 84 ? -18.113 2.197 24.653 1.00 65.89 84 GLU B CA 1
ATOM 2014 C C . GLU B 1 84 ? -18.546 3.652 24.748 1.00 66.33 84 GLU B C 1
ATOM 2015 O O . GLU B 1 84 ? -19.691 3.952 25.085 1.00 68.97 84 GLU B O 1
ATOM 2021 N N . SER B 1 85 ? -17.612 4.549 24.454 1.00 62.97 85 SER B N 1
ATOM 2022 C CA . SER B 1 85 ? -17.908 5.969 24.362 1.00 62.32 85 SER B CA 1
ATOM 2023 C C . SER B 1 85 ? -18.248 6.308 22.920 1.00 60.40 85 SER B C 1
ATOM 2024 O O . SER B 1 85 ? -18.706 7.410 22.617 1.00 57.40 85 SER B O 1
ATOM 2027 N N . CYS B 1 86 ? -18.023 5.351 22.028 1.00 60.89 86 CYS B N 1
ATOM 2028 C CA . CYS B 1 86 ? -18.387 5.524 20.630 1.00 52.77 86 CYS B CA 1
ATOM 2029 C C . CYS B 1 86 ? -19.786 4.987 20.368 1.00 57.99 86 CYS B C 1
ATOM 2030 O O . CYS B 1 86 ? -20.377 5.273 19.329 1.00 75.44 86 CYS B O 1
ATOM 2033 N N . ARG B 1 87 ? -20.319 4.214 21.310 1.00 58.31 87 ARG B N 1
ATOM 2034 C CA . ARG B 1 87 ? -21.663 3.673 21.158 1.00 62.39 87 ARG B CA 1
ATOM 2035 C C . ARG B 1 87 ? -22.680 4.407 22.019 1.00 60.30 87 ARG B C 1
ATOM 2036 O O . ARG B 1 87 ? -23.848 4.519 21.646 1.00 64.86 87 ARG B O 1
ATOM 2044 N N . ASP B 1 88 ? -22.239 4.913 23.165 1.00 64.32 88 ASP B N 1
ATOM 2045 C CA . ASP B 1 88 ? -23.160 5.527 24.118 1.00 63.40 88 ASP B CA 1
ATOM 2046 C C . ASP B 1 88 ? -23.075 7.049 24.139 1.00 62.99 88 ASP B C 1
ATOM 2047 O O . ASP B 1 88 ? -23.757 7.701 24.930 1.00 66.37 88 ASP B O 1
ATOM 2052 N N . GLU B 1 89 ? -22.243 7.615 23.272 1.00 65.68 89 GLU B N 1
ATOM 2053 C CA . GLU B 1 89 ? -22.089 9.064 23.216 1.00 70.59 89 GLU B CA 1
ATOM 2054 C C . GLU B 1 89 ? -22.201 9.581 21.788 1.00 66.78 89 GLU B C 1
ATOM 2055 O O . GLU B 1 89 ? -22.275 10.784 21.560 1.00 59.45 89 GLU B O 1
ATOM 2061 N N . ALA B 1 90 ? -22.223 8.666 20.828 1.00 65.89 90 ALA B N 1
ATOM 2062 C CA . ALA B 1 90 ? -22.237 9.049 19.424 1.00 69.03 90 ALA B CA 1
ATOM 2063 C C . ALA B 1 90 ? -23.603 8.850 18.777 1.00 70.93 90 ALA B C 1
ATOM 2064 O O . ALA B 1 90 ? -24.410 8.040 19.231 1.00 71.38 90 ALA B O 1
ATOM 2066 N N . TYR B 1 91 ? -23.852 9.601 17.711 1.00 64.57 91 TYR B N 1
ATOM 2067 C CA . TYR B 1 91 ? -25.094 9.479 16.962 1.00 65.78 91 TYR B CA 1
ATOM 2068 C C . TYR B 1 91 ? -24.954 8.377 15.926 1.00 60.57 91 TYR B C 1
ATOM 2069 O O . TYR B 1 91 ? -25.927 7.719 15.568 1.00 64.91 91 TYR B O 1
ATOM 2078 N N . GLY B 1 92 ? -23.732 8.180 15.447 1.00 60.93 92 GLY B N 1
ATOM 2079 C CA . GLY B 1 92 ? -23.467 7.152 14.462 1.00 60.53 92 GLY B CA 1
ATOM 2080 C C . GLY B 1 92 ? -22.068 7.231 13.895 1.00 54.51 92 GLY B C 1
ATOM 2081 O O . GLY B 1 92 ? -21.258 8.050 14.325 1.00 56.70 92 GLY B O 1
ATOM 2082 N N . SER B 1 93 ? -21.781 6.378 12.920 1.00 53.98 93 SER B N 1
ATOM 2083 C CA . SER B 1 93 ? -20.449 6.336 12.336 1.00 61.32 93 SER B CA 1
ATOM 2084 C C . SER B 1 93 ? -20.479 6.077 10.837 1.00 58.85 93 SER B C 1
ATOM 2085 O O . SER B 1 93 ? -21.240 5.244 10.351 1.00 58.71 93 SER B O 1
ATOM 2088 N N . VAL B 1 94 ? -19.647 6.809 10.108 1.00 54.99 94 VAL B N 1
ATOM 2089 C CA . VAL B 1 94 ? -19.432 6.539 8.699 1.00 49.02 94 VAL B CA 1
ATOM 2090 C C . VAL B 1 94 ? -18.217 5.645 8.576 1.00 53.98 94 VAL B C 1
ATOM 2091 O O . VAL B 1 94 ? -17.126 6.006 9.004 1.00 61.54 94 VAL B O 1
ATOM 2095 N N . ILE B 1 95 ? -18.410 4.474 7.992 1.00 52.40 95 ILE B N 1
ATOM 2096 C CA . ILE B 1 95 ? -17.312 3.547 7.806 1.00 54.41 95 ILE B CA 1
ATOM 2097 C C . ILE B 1 95 ? -16.979 3.424 6.318 1.00 53.28 95 ILE B C 1
ATOM 2098 O O . ILE B 1 95 ? -17.861 3.236 5.482 1.00 58.94 95 ILE B O 1
ATOM 2103 N N . PHE B 1 96 ? -15.697 3.570 5.997 1.00 47.02 96 PHE B N 1
ATOM 2104 C CA . PHE B 1 96 ? -15.239 3.636 4.613 1.00 53.17 96 PHE B CA 1
ATOM 2105 C C . PHE B 1 96 ? -14.578 2.339 4.175 1.00 58.56 96 PHE B C 1
ATOM 2106 O O . PHE B 1 96 ? -13.915 1.666 4.963 1.00 51.03 96 PHE B O 1
ATOM 2114 N N . PHE B 1 97 ? -14.763 2.003 2.905 1.00 56.53 97 PHE B N 1
ATOM 2115 C CA . PHE B 1 97 ? -14.194 0.794 2.334 1.00 52.71 97 PHE B CA 1
ATOM 2116 C C . PHE B 1 97 ? -13.380 1.104 1.088 1.00 54.69 97 PHE B C 1
ATOM 2117 O O . PHE B 1 97 ? -13.392 2.224 0.582 1.00 54.85 97 PHE B O 1
ATOM 2125 N N . THR B 1 98 ? -12.673 0.088 0.607 1.00 55.46 98 THR B N 1
ATOM 2126 C CA . THR B 1 98 ? -12.113 0.089 -0.736 1.00 49.49 98 THR B CA 1
ATOM 2127 C C . THR B 1 98 ? -12.421 -1.245 -1.389 1.00 60.12 98 THR B C 1
ATOM 2128 O O . THR B 1 98 ? -11.937 -2.285 -0.950 1.00 53.95 98 THR B O 1
ATOM 2132 N N . ASP B 1 99 ? -13.229 -1.213 -2.441 1.00 52.59 99 ASP B N 1
ATOM 2133 C CA . ASP B 1 99 ? -13.573 -2.427 -3.167 1.00 50.27 99 ASP B CA 1
ATOM 2134 C C . ASP B 1 99 ? -12.316 -3.079 -3.733 1.00 61.07 99 ASP B C 1
ATOM 2135 O O . ASP B 1 99 ? -11.662 -2.531 -4.617 1.00 62.93 99 ASP B O 1
ATOM 2140 N N . LEU B 1 100 ? -11.990 -4.257 -3.211 1.00 55.12 100 LEU B N 1
ATOM 2141 C CA . LEU B 1 100 ? -10.823 -5.011 -3.654 1.00 60.86 100 LEU B CA 1
ATOM 2142 C C . LEU B 1 100 ? -11.032 -5.576 -5.053 1.00 63.06 100 LEU B C 1
ATOM 2143 O O . LEU B 1 100 ? -10.091 -6.043 -5.690 1.00 58.93 100 LEU B O 1
ATOM 2148 N N . GLY B 1 101 ? -12.276 -5.530 -5.518 1.00 64.42 101 GLY B N 1
ATOM 2149 C CA . GLY B 1 101 ? -12.643 -6.026 -6.833 1.00 67.67 101 GLY B CA 1
ATOM 2150 C C . GLY B 1 101 ? -11.855 -5.439 -7.989 1.00 66.27 101 GLY B C 1
ATOM 2151 O O . GLY B 1 101 ? -11.127 -6.162 -8.668 1.00 68.36 101 GLY B O 1
ATOM 2152 N N . PRO B 1 102 ? -12.000 -4.126 -8.228 1.00 61.32 102 PRO B N 1
ATOM 2153 C CA . PRO B 1 102 ? -11.313 -3.46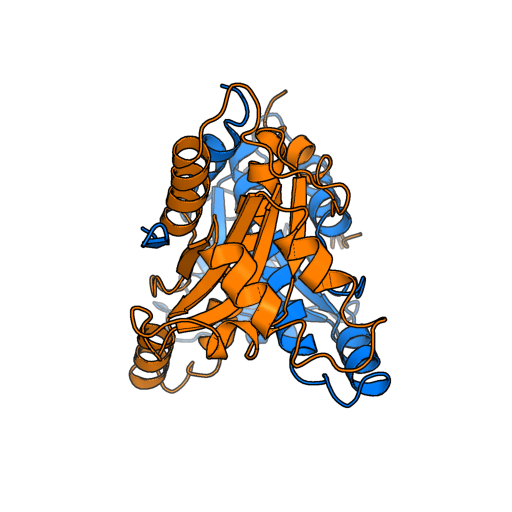0 -9.340 1.00 61.79 102 PRO B CA 1
ATOM 2154 C C . PRO B 1 102 ? -9.790 -3.578 -9.269 1.00 65.94 102 PRO B C 1
ATOM 2155 O O . PRO B 1 102 ? -9.167 -3.937 -10.264 1.00 72.57 102 PRO B O 1
ATOM 2159 N N . THR B 1 103 ? -9.209 -3.285 -8.111 1.00 58.45 103 THR B N 1
ATOM 2160 C CA . THR B 1 103 ? -7.762 -3.358 -7.932 1.00 61.76 103 THR B CA 1
ATOM 2161 C C . THR B 1 103 ? -7.220 -4.733 -8.311 1.00 55.73 103 THR B C 1
ATOM 2162 O O . THR B 1 103 ? -6.144 -4.844 -8.901 1.00 62.26 103 THR B O 1
ATOM 2166 N N . GLU B 1 104 ? -7.980 -5.777 -7.999 1.00 60.22 104 GLU B N 1
ATOM 2167 C CA . GLU B 1 104 ? -7.603 -7.122 -8.410 1.00 70.14 104 GLU B CA 1
ATOM 2168 C C . GLU B 1 104 ? -7.679 -7.273 -9.923 1.00 72.30 104 GLU B C 1
ATOM 2169 O O . GLU B 1 104 ? -6.859 -7.967 -10.527 1.00 74.38 104 GLU B O 1
ATOM 2175 N N . LYS B 1 105 ? -8.658 -6.614 -10.533 1.00 64.06 105 LYS B N 1
ATOM 2176 C CA . LYS B 1 105 ? -8.793 -6.643 -11.982 1.00 65.60 105 LYS B CA 1
ATOM 2177 C C . LYS B 1 105 ? -7.654 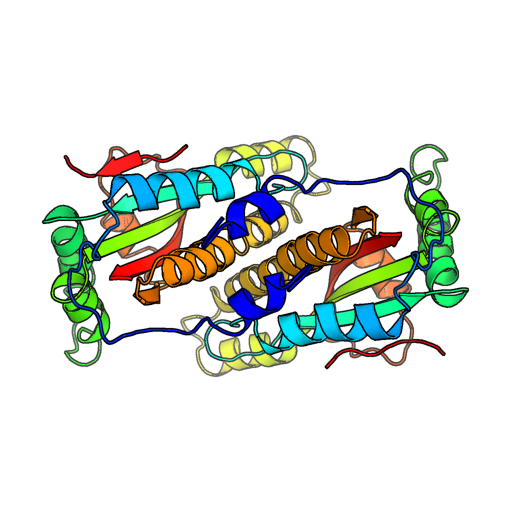-5.885 -12.648 1.00 61.58 105 LYS B C 1
ATOM 2178 O O . LYS B 1 105 ? -7.095 -6.343 -13.641 1.00 66.87 105 LYS B O 1
ATOM 2184 N N . LEU B 1 106 ? -7.322 -4.721 -12.101 1.00 51.87 106 LEU B N 1
ATOM 2185 C CA . LEU B 1 106 ? -6.240 -3.909 -12.641 1.00 51.31 106 LEU B CA 1
ATOM 2186 C C . LEU B 1 106 ? -4.898 -4.612 -12.510 1.00 58.47 106 LEU B C 1
ATOM 2187 O O . LEU B 1 106 ? -4.055 -4.522 -13.403 1.00 63.82 106 LEU B O 1
ATOM 2192 N N . GLN B 1 107 ? -4.704 -5.312 -11.396 1.00 65.57 107 GLN B N 1
ATOM 2193 C CA . GLN B 1 107 ? -3.484 -6.081 -11.188 1.00 67.40 107 GLN B CA 1
ATOM 2194 C C . GLN B 1 107 ? -3.363 -7.154 -12.256 1.00 69.63 107 GLN B C 1
ATOM 2195 O O . GLN B 1 107 ? -2.271 -7.445 -12.745 1.00 69.21 107 GLN B O 1
ATOM 2201 N N . ARG B 1 108 ? -4.501 -7.732 -12.618 1.00 65.27 108 ARG B N 1
ATOM 2202 C CA . ARG B 1 108 ? -4.548 -8.809 -13.594 1.00 63.91 108 ARG B CA 1
ATOM 2203 C C . ARG B 1 108 ? -4.153 -8.332 -14.983 1.00 57.40 108 ARG B C 1
ATOM 2204 O O . ARG B 1 108 ? -3.226 -8.866 -15.592 1.00 59.22 108 ARG B O 1
ATOM 2212 N N . ASP B 1 109 ? -4.874 -7.329 -15.474 1.00 63.37 109 ASP B N 1
ATOM 2213 C CA . ASP B 1 109 ? -4.684 -6.815 -16.824 1.00 59.62 109 ASP B CA 1
ATOM 2214 C C . ASP B 1 109 ? -3.300 -6.216 -17.019 1.00 59.77 109 ASP B C 1
ATOM 2215 O O . ASP B 1 109 ? -2.666 -6.427 -18.051 1.00 74.60 109 ASP B O 1
ATOM 2220 N N . PHE B 1 110 ? -2.836 -5.466 -16.025 1.00 55.24 110 PHE B N 1
ATOM 2221 C CA . PHE B 1 110 ? -1.526 -4.834 -16.094 1.00 57.79 110 PHE B CA 1
ATOM 2222 C C . PHE B 1 110 ? -0.639 -5.384 -14.987 1.00 61.16 110 PHE B C 1
ATOM 2223 O O . PHE B 1 110 ? -0.457 -4.741 -13.960 1.00 68.22 110 PHE B O 1
ATOM 2231 N N . PRO B 1 111 ? -0.074 -6.577 -15.198 1.00 62.30 111 PRO B N 1
ATOM 2232 C CA . PRO B 1 111 ? 0.709 -7.270 -14.173 1.00 70.23 111 PRO B CA 1
ATOM 2233 C C . PRO B 1 111 ? 2.019 -6.558 -13.858 1.00 69.99 111 PRO B C 1
ATOM 2234 O O . PRO B 1 111 ? 2.653 -6.866 -12.852 1.00 66.10 111 PRO B O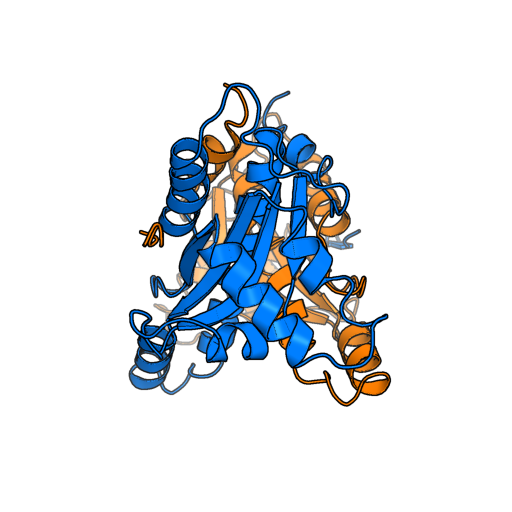 1
ATOM 2238 N N . ALA B 1 112 ? 2.417 -5.616 -14.705 1.00 58.55 112 ALA B N 1
ATOM 2239 C CA . ALA B 1 112 ? 3.656 -4.882 -14.489 1.00 60.05 112 ALA B CA 1
ATOM 2240 C C . ALA B 1 112 ? 3.463 -3.815 -13.421 1.00 67.14 112 ALA B C 1
ATOM 2241 O O . ALA B 1 112 ? 4.364 -3.544 -12.627 1.00 69.25 112 ALA B O 1
ATOM 2243 N N . LEU B 1 113 ? 2.274 -3.223 -13.407 1.00 65.56 113 LEU B N 1
ATOM 2244 C CA . LEU B 1 113 ? 1.950 -2.138 -12.495 1.00 58.96 113 LEU B CA 1
ATOM 2245 C C . LEU B 1 113 ? 1.117 -2.649 -11.332 1.00 57.73 113 LEU B C 1
ATOM 2246 O O . LEU B 1 113 ? 0.476 -1.870 -10.625 1.00 54.69 113 LEU B O 1
ATOM 2251 N N . ALA B 1 114 ? 1.131 -3.962 -11.130 1.00 61.95 114 ALA B N 1
ATOM 2252 C CA . ALA B 1 114 ? 0.321 -4.590 -10.093 1.00 54.58 114 ALA B CA 1
ATOM 2253 C C . ALA B 1 114 ? 0.868 -4.337 -8.693 1.00 58.71 114 ALA B C 1
ATOM 2254 O O . ALA B 1 114 ? 0.560 -5.076 -7.763 1.00 74.24 114 ALA B O 1
ATOM 2256 N N . ALA B 1 115 ? 1.670 -3.288 -8.548 1.00 54.97 115 ALA B N 1
ATOM 2257 C CA . ALA B 1 115 ? 2.237 -2.924 -7.258 1.00 67.54 115 ALA B CA 1
ATOM 2258 C C . ALA B 1 115 ? 2.067 -1.433 -7.003 1.00 63.13 115 ALA B C 1
ATOM 2259 O O . ALA B 1 115 ? 2.755 -0.846 -6.167 1.00 67.74 115 ALA B O 1
ATOM 2261 N N . ALA B 1 116 ? 1.144 -0.824 -7.738 1.00 49.99 116 ALA B N 1
ATOM 2262 C CA . ALA B 1 116 ? 0.837 0.591 -7.578 1.00 56.22 116 ALA B CA 1
ATOM 2263 C C . ALA B 1 116 ? -0.662 0.748 -7.365 1.00 62.22 116 ALA B C 1
ATOM 2264 O O . ALA B 1 116 ? -1.139 1.788 -6.917 1.00 62.17 116 ALA B O 1
ATOM 2266 N N . PHE B 1 117 ? -1.396 -0.309 -7.690 1.00 54.33 117 PHE B N 1
ATOM 2267 C CA . PHE B 1 117 ? -2.848 -0.329 -7.543 1.00 55.74 117 PHE B CA 1
ATOM 2268 C C . PHE B 1 117 ? -3.327 -0.368 -6.087 1.00 53.45 117 PHE B C 1
ATOM 2269 O O . PHE B 1 117 ? -4.260 0.349 -5.734 1.00 48.38 117 PHE B O 1
ATOM 2277 N N . PRO B 1 118 ? -2.706 -1.206 -5.237 1.00 46.56 118 PRO B N 1
ATOM 2278 C CA . PRO B 1 118 ? -3.115 -1.132 -3.831 1.00 50.68 118 PRO B CA 1
ATOM 2279 C C . PRO B 1 118 ? -2.782 0.221 -3.205 1.00 44.62 118 PRO B C 1
ATOM 2280 O O . PRO B 1 118 ? -3.469 0.655 -2.282 1.00 45.37 118 PRO B O 1
ATOM 2284 N N . THR B 1 119 ? -1.742 0.877 -3.709 1.00 44.66 119 THR B N 1
ATOM 2285 C CA . THR B 1 119 ? -1.331 2.175 -3.192 1.00 48.99 119 THR B CA 1
ATOM 2286 C C . THR B 1 119 ? -2.252 3.267 -3.716 1.00 45.11 119 THR B C 1
ATOM 2287 O O . THR B 1 119 ? -2.556 4.228 -3.011 1.00 45.92 119 THR B O 1
ATOM 2291 N N . CYS B 1 120 ? -2.699 3.105 -4.958 1.00 46.36 120 CYS B N 1
ATOM 2292 C CA . CYS B 1 120 ? -3.606 4.059 -5.584 1.00 49.94 120 CYS B CA 1
ATOM 2293 C C . CYS B 1 120 ? -5.028 3.913 -5.049 1.00 51.45 120 CYS B C 1
ATOM 2294 O O . CYS B 1 120 ? -5.901 4.729 -5.346 1.00 51.31 120 CYS B O 1
ATOM 2297 N N . ALA B 1 121 ? -5.253 2.867 -4.263 1.00 49.91 121 ALA B N 1
ATOM 2298 C CA . ALA B 1 121 ? -6.537 2.662 -3.610 1.00 41.49 121 ALA B CA 1
ATOM 2299 C C . ALA B 1 121 ? -6.486 3.230 -2.200 1.00 47.65 121 ALA B C 1
ATOM 2300 O O . ALA B 1 121 ? -7.480 3.731 -1.684 1.00 49.30 121 ALA B O 1
ATOM 2302 N N . ALA B 1 122 ? -5.312 3.148 -1.585 1.00 44.06 122 ALA B N 1
ATOM 2303 C CA . ALA B 1 122 ? -5.108 3.682 -0.247 1.00 36.62 122 ALA B CA 1
ATOM 2304 C C . ALA B 1 122 ? -5.081 5.200 -0.291 1.00 44.88 122 ALA B C 1
ATOM 2305 O O . ALA B 1 122 ? -5.466 5.869 0.667 1.00 54.56 122 ALA B O 1
ATOM 2307 N N . HIS B 1 123 ? -4.617 5.739 -1.411 1.00 44.42 123 HIS B N 1
ATOM 2308 C CA . HIS B 1 123 ? -4.593 7.180 -1.606 1.00 44.49 123 HIS B CA 1
ATOM 2309 C C . HIS B 1 123 ? -5.997 7.752 -1.704 1.00 48.35 123 HIS B C 1
ATOM 2310 O O . HIS B 1 123 ? -6.310 8.759 -1.077 1.00 42.69 123 HIS B O 1
ATOM 2317 N N . THR B 1 124 ? -6.844 7.106 -2.496 1.00 50.39 124 THR B N 1
ATOM 2318 C CA . THR B 1 124 ? -8.171 7.646 -2.768 1.00 55.06 124 THR B CA 1
ATOM 2319 C C . THR B 1 124 ? -9.142 7.490 -1.600 1.00 59.52 124 THR B C 1
ATOM 2320 O O . THR B 1 124 ? -10.060 8.292 -1.448 1.00 62.88 124 THR B O 1
ATOM 2324 N N . THR B 1 125 ? -8.949 6.463 -0.777 1.00 56.48 125 THR B N 1
ATOM 2325 C CA . THR B 1 125 ? -9.777 6.321 0.416 1.00 60.26 125 THR B CA 1
ATOM 2326 C C . THR B 1 125 ? -9.329 7.325 1.469 1.00 60.84 125 THR B C 1
ATOM 2327 O O . THR B 1 125 ? -10.145 7.911 2.169 1.00 55.54 125 THR B O 1
ATOM 2331 N N . GLY B 1 126 ? -8.022 7.547 1.552 1.00 58.29 126 GLY B N 1
ATOM 2332 C CA . GLY B 1 126 ? -7.476 8.591 2.397 1.00 59.69 126 GLY B CA 1
ATOM 2333 C C . GLY B 1 126 ? -7.642 9.929 1.711 1.00 59.01 126 GLY B C 1
ATOM 2334 O O . GLY B 1 126 ? -6.694 10.692 1.569 1.00 60.45 126 GLY B O 1
ATOM 2335 N N . ALA B 1 127 ? -8.866 10.198 1.276 1.00 63.45 127 ALA B N 1
ATOM 2336 C CA . ALA B 1 127 ? -9.198 11.414 0.556 1.00 60.21 127 ALA B CA 1
ATOM 2337 C C . ALA B 1 127 ? -10.688 11.664 0.722 1.00 62.93 127 ALA B C 1
ATOM 2338 O O . ALA B 1 127 ? -11.137 12.805 0.797 1.00 56.22 127 ALA B O 1
ATOM 2340 N N . VAL B 1 128 ? -11.453 10.578 0.781 1.00 61.91 128 VAL B N 1
ATOM 2341 C CA . VAL B 1 128 ? -12.879 10.658 1.060 1.00 56.80 128 VAL B CA 1
ATOM 2342 C C . VAL B 1 128 ? -13.076 10.696 2.565 1.00 60.93 128 VAL B C 1
ATOM 2343 O O . VAL B 1 128 ? -14.085 11.185 3.061 1.00 73.22 128 VAL B O 1
ATOM 2347 N N . GLN B 1 129 ? -12.090 10.180 3.290 1.00 61.39 129 GLN B N 1
ATOM 2348 C CA . GLN B 1 129 ? -12.125 10.193 4.743 1.00 58.12 129 GLN B CA 1
ATOM 2349 C C . GLN B 1 129 ? -11.926 11.610 5.251 1.00 50.34 129 GLN B C 1
ATOM 2350 O O . GLN B 1 129 ? -12.738 12.123 6.019 1.00 53.85 129 GLN B O 1
ATOM 2356 N N . ILE B 1 130 ? -10.841 12.241 4.814 1.00 49.18 130 ILE B N 1
ATOM 2357 C CA . ILE B 1 130 ? -10.497 13.575 5.282 1.00 48.07 130 ILE B CA 1
ATOM 2358 C C . ILE B 1 130 ? -11.521 14.614 4.841 1.00 55.55 130 ILE B C 1
ATOM 2359 O O . ILE B 1 130 ? -11.812 15.553 5.574 1.00 65.43 130 ILE B O 1
ATOM 2364 N N . GLN B 1 131 ? -12.074 14.437 3.647 1.00 46.09 131 GLN B N 1
ATOM 2365 C CA . GLN B 1 131 ? -13.005 15.414 3.099 1.00 49.99 131 GLN B CA 1
ATOM 2366 C C . GLN B 1 131 ? -14.367 15.331 3.767 1.00 53.45 131 GLN B C 1
ATOM 2367 O O . GLN B 1 131 ? -15.003 16.351 4.014 1.00 52.69 131 GLN B O 1
ATOM 2373 N N . SER B 1 132 ? -14.809 14.114 4.059 1.00 50.81 132 SER B N 1
ATOM 2374 C CA . SER B 1 132 ? -16.068 13.919 4.761 1.00 49.90 132 SER B CA 1
ATOM 2375 C C . SER B 1 132 ? -15.949 14.462 6.175 1.00 53.17 132 SER B C 1
ATOM 2376 O O . SER B 1 132 ? -16.817 15.193 6.644 1.00 56.42 132 SER B O 1
ATOM 2379 N N . TRP B 1 133 ? -14.860 14.096 6.841 1.00 49.63 133 TRP B N 1
ATOM 2380 C CA . TRP B 1 133 ? -14.564 14.556 8.191 1.00 40.56 133 TRP B CA 1
ATOM 2381 C C . TRP B 1 133 ? -14.485 16.077 8.241 1.00 50.26 133 TRP B C 1
ATOM 2382 O O . TRP B 1 133 ? -14.986 16.708 9.173 1.00 56.53 133 TRP B O 1
ATOM 2393 N N . THR B 1 134 ? -13.854 16.659 7.230 1.00 48.28 134 THR B N 1
ATOM 2394 C CA . THR B 1 134 ? -13.710 18.106 7.147 1.00 51.46 134 THR B CA 1
ATOM 2395 C C . THR B 1 134 ? -15.055 18.776 6.877 1.00 57.91 134 THR B C 1
ATOM 2396 O O . THR B 1 134 ? -15.279 19.915 7.280 1.00 61.13 134 THR B O 1
ATOM 2400 N N . ALA B 1 135 ? -15.949 18.060 6.202 1.00 60.60 135 ALA B N 1
ATOM 2401 C CA . ALA B 1 135 ? -17.243 18.618 5.823 1.00 59.10 135 ALA B CA 1
ATOM 2402 C C . ALA B 1 135 ? -18.336 18.340 6.853 1.00 59.18 135 ALA B C 1
ATOM 2403 O O . ALA B 1 135 ? -19.280 19.116 6.983 1.00 59.78 135 ALA B O 1
ATOM 2405 N N . LEU B 1 136 ? -18.217 17.230 7.573 1.00 53.68 136 LEU B N 1
ATOM 2406 C CA . LEU B 1 136 ? -19.173 16.917 8.627 1.00 50.50 136 LEU B CA 1
ATOM 2407 C C . LEU B 1 136 ? -19.077 17.933 9.750 1.00 58.96 136 LEU B C 1
ATOM 2408 O O . LEU B 1 136 ? -20.076 18.285 10.374 1.00 55.56 136 LEU B O 1
ATOM 2413 N N . GLU B 1 137 ? -17.865 18.410 9.999 1.00 60.58 137 GLU B N 1
ATOM 2414 C CA . GLU B 1 137 ? -17.649 19.405 11.036 1.00 55.87 137 GLU B CA 1
ATOM 2415 C C . GLU B 1 137 ? -18.055 20.797 10.560 1.00 64.05 137 GLU B C 1
ATOM 2416 O O . GLU B 1 137 ? -18.175 21.721 11.362 1.00 68.57 137 GLU B O 1
ATOM 2422 N N . LEU B 1 138 ? -18.280 20.942 9.257 1.00 58.64 138 LEU B N 1
ATOM 2423 C CA . LEU B 1 138 ? -18.778 22.200 8.715 1.00 55.31 138 LEU B CA 1
ATOM 2424 C C . LEU B 1 138 ? -20.258 22.343 9.028 1.00 50.83 138 LEU B C 1
ATOM 2425 O O . LEU B 1 138 ? -20.753 23.447 9.253 1.00 59.54 138 LEU B O 1
ATOM 2430 N N . LEU B 1 139 ? -20.957 21.212 9.035 1.00 48.75 139 LEU B N 1
ATOM 2431 C CA . LEU B 1 139 ? -22.381 21.179 9.341 1.00 54.23 139 LEU B CA 1
ATOM 2432 C C . LEU B 1 139 ? -22.628 21.569 10.787 1.00 71.38 139 LEU B C 1
ATOM 2433 O O . LEU B 1 139 ? -23.688 22.087 11.128 1.00 73.22 139 LEU B O 1
ATOM 2438 N N . GLY B 1 140 ? -21.638 21.308 11.632 1.00 67.82 140 GLY B N 1
ATOM 2439 C CA . GLY B 1 140 ? -21.735 21.614 13.045 1.00 69.40 140 GLY B CA 1
ATOM 2440 C C . GLY B 1 140 ? -21.468 20.390 13.896 1.00 73.97 140 GLY B C 1
ATOM 2441 O O . GLY B 1 140 ? -21.343 20.479 15.116 1.00 80.97 140 GLY B O 1
ATOM 2442 N N . LEU B 1 141 ? -21.374 19.239 13.241 1.00 60.75 141 LEU B N 1
ATOM 2443 C CA . LEU B 1 141 ? -21.129 17.976 13.927 1.00 62.16 141 LEU B CA 1
ATOM 2444 C C . LEU B 1 141 ? -19.749 17.911 14.557 1.00 59.23 141 LEU B C 1
ATOM 2445 O O . LEU B 1 141 ? -18.907 18.777 14.340 1.00 60.99 141 LEU B O 1
ATOM 2450 N N . GLY B 1 142 ? -19.538 16.861 15.340 1.00 49.36 142 GLY B N 1
ATOM 2451 C CA . GLY B 1 142 ? -18.239 16.537 15.890 1.00 51.41 142 GLY B CA 1
ATOM 2452 C C . GLY B 1 142 ? -17.882 15.134 15.450 1.00 64.75 142 GLY B C 1
ATOM 2453 O O . GLY B 1 142 ? -18.700 14.223 15.536 1.00 65.00 142 GLY B O 1
ATOM 2454 N N . ALA B 1 143 ? -16.662 14.960 14.961 1.00 64.51 143 ALA B N 1
ATOM 2455 C CA . ALA B 1 143 ? -16.246 13.675 14.421 1.00 63.67 143 ALA B CA 1
ATOM 2456 C C . ALA B 1 143 ? -14.806 13.336 14.778 1.00 64.56 143 ALA B C 1
ATOM 2457 O O . ALA B 1 143 ? -14.045 14.196 15.210 1.00 67.71 143 ALA B O 1
ATOM 2459 N N . ASN B 1 144 ? -14.446 12.071 14.599 1.00 64.19 144 ASN B N 1
ATOM 2460 C CA . ASN B 1 144 ? -13.089 11.625 14.861 1.00 59.19 144 ASN B CA 1
ATOM 2461 C C . ASN B 1 144 ? -12.728 10.379 14.065 1.00 63.65 144 ASN B C 1
ATOM 2462 O O . ASN B 1 144 ? -13.599 9.642 13.609 1.00 51.21 144 ASN B O 1
ATOM 2467 N N . LEU B 1 145 ? -11.432 10.156 13.899 1.00 71.57 145 LEU B N 1
ATOM 2468 C CA . LEU B 1 145 ? -10.945 8.967 13.222 1.00 63.42 145 LEU B CA 1
ATOM 2469 C C . LEU B 1 145 ? -11.048 7.778 14.159 1.00 66.93 145 LEU B C 1
ATOM 2470 O O . LEU B 1 145 ? -10.931 7.925 15.372 1.00 82.62 145 LEU B O 1
ATOM 2475 N N . GLN B 1 146 ? -11.276 6.603 13.587 1.00 60.86 146 GLN B N 1
ATOM 2476 C CA . GLN B 1 146 ? -11.217 5.348 14.325 1.00 62.34 146 GLN B CA 1
ATOM 2477 C C . GLN B 1 146 ? -10.831 4.221 13.380 1.00 62.30 146 GLN B C 1
ATOM 2478 O O . GLN B 1 146 ? -11.520 3.956 12.398 1.00 54.86 146 GLN B O 1
ATOM 2484 N N . HIS B 1 147 ? -9.713 3.568 13.673 1.00 66.07 147 HIS B N 1
ATOM 2485 C CA . HIS B 1 147 ? -9.187 2.530 12.795 1.00 57.43 147 HIS B CA 1
ATOM 2486 C C . HIS B 1 147 ? -9.269 1.158 13.439 1.00 50.34 147 HIS B C 1
ATOM 2487 O O . HIS B 1 147 ? -8.326 0.370 13.378 1.00 46.85 147 HIS B O 1
ATOM 2494 N N . TYR B 1 148 ? -10.410 0.872 14.053 1.00 53.79 148 TYR B N 1
ATOM 2495 C CA . TYR B 1 148 ? -10.647 -0.446 14.620 1.00 56.69 148 TYR B CA 1
ATOM 2496 C C . TYR B 1 148 ? -11.060 -1.413 13.528 1.00 60.10 148 TYR B C 1
ATOM 2497 O O . TYR B 1 148 ? -12.116 -2.027 13.611 1.00 57.07 148 TYR B O 1
ATOM 2506 N N . ASN B 1 149 ? -10.219 -1.551 12.508 1.00 64.23 149 ASN B N 1
ATOM 2507 C CA . ASN B 1 149 ? -10.506 -2.454 11.399 1.00 62.40 149 ASN B CA 1
ATOM 2508 C C . ASN B 1 149 ? -10.370 -3.910 11.774 1.00 71.03 149 ASN B C 1
ATOM 2509 O O . ASN B 1 149 ? -9.842 -4.235 12.833 1.00 79.64 149 ASN B O 1
ATOM 2514 N N . ASP B 1 150 ? -10.850 -4.790 10.900 1.00 61.84 150 ASP B N 1
ATOM 2515 C CA . ASP B 1 150 ? -10.954 -6.241 11.170 1.00 67.39 150 ASP B CA 1
ATOM 2516 C C . ASP B 1 150 ? -11.987 -6.529 12.250 1.00 64.27 150 ASP B C 1
ATOM 2517 O O . ASP B 1 150 ? -12.897 -7.325 12.033 1.00 61.34 150 ASP B O 1
ATOM 2522 N N . TYR B 1 151 ? -11.840 -5.900 13.412 1.00 57.49 151 TYR B N 1
ATOM 2523 C CA . TYR B 1 151 ? -12.826 -6.012 14.479 1.00 53.20 151 TYR B CA 1
ATOM 2524 C C . TYR B 1 151 ? -14.205 -5.547 14.018 1.00 55.83 151 TYR B C 1
ATOM 2525 O O . TYR B 1 151 ? -15.184 -6.277 14.158 1.00 56.65 151 TYR B O 1
ATOM 2534 N N . VAL B 1 152 ? -14.286 -4.337 13.468 1.00 55.82 152 VAL B N 1
ATOM 2535 C CA . VAL B 1 152 ? -15.560 -3.840 12.961 1.00 58.61 152 VAL B CA 1
ATOM 2536 C C . VAL B 1 152 ? -15.913 -4.544 11.660 1.00 59.60 152 VAL B C 1
ATOM 2537 O O . VAL B 1 152 ? -17.084 -4.682 11.319 1.00 59.76 152 VAL B O 1
ATOM 2541 N N . LYS B 1 153 ? -14.891 -5.002 10.947 1.00 59.10 153 LYS B N 1
ATOM 2542 C CA . LYS B 1 153 ? -15.090 -5.712 9.694 1.00 60.12 153 LYS B CA 1
ATOM 2543 C C . LYS B 1 153 ? -15.748 -7.061 9.938 1.00 63.87 153 LYS B C 1
ATOM 2544 O O . LYS B 1 153 ? -16.659 -7.459 9.215 1.00 62.82 153 LYS B O 1
ATOM 2550 N N . SER B 1 154 ? -15.276 -7.766 10.959 1.00 56.78 154 SER B N 1
ATOM 2551 C CA . SER B 1 154 ? -15.866 -9.043 11.333 1.00 61.53 154 SER B CA 1
ATOM 2552 C C . SER B 1 154 ? -17.266 -8.820 11.887 1.00 63.13 154 SER B C 1
ATOM 2553 O O . SER B 1 154 ? -18.171 -9.630 11.681 1.00 59.30 154 SER B O 1
ATOM 2556 N N . ALA B 1 155 ? -17.430 -7.708 12.593 1.00 58.79 155 ALA B N 1
ATOM 2557 C CA . ALA B 1 155 ? -18.697 -7.383 13.233 1.00 52.05 155 ALA B CA 1
ATOM 2558 C C . ALA B 1 155 ? -19.755 -7.008 12.207 1.00 61.42 155 ALA B C 1
ATOM 2559 O O . ALA B 1 155 ? -20.949 -7.046 12.498 1.00 52.71 155 ALA B O 1
ATOM 2561 N N . LEU B 1 156 ? -19.308 -6.634 11.012 1.00 66.49 156 LEU B N 1
ATOM 2562 C CA . LEU B 1 156 ? -20.214 -6.282 9.930 1.00 55.48 156 LEU B CA 1
ATOM 2563 C C . LEU B 1 156 ? -21.137 -7.447 9.614 1.00 60.01 156 LEU B C 1
ATOM 2564 O O . LEU B 1 156 ? -20.752 -8.603 9.759 1.00 58.00 156 LEU B O 1
ATOM 2569 N N . PRO B 1 157 ? -22.365 -7.142 9.178 1.00 64.50 157 PRO B N 1
ATOM 2570 C CA . PRO B 1 157 ? -23.323 -8.186 8.817 1.00 63.61 157 PRO B CA 1
ATOM 2571 C C . PRO B 1 157 ? -22.992 -8.831 7.486 1.00 66.76 157 PRO B C 1
ATOM 2572 O O . PRO B 1 157 ? -21.869 -8.688 7.001 1.00 68.79 157 PRO B O 1
ATOM 2576 N N . GLN B 1 158 ? -23.950 -9.538 6.898 1.00 72.32 158 GLN B N 1
ATOM 2577 C CA . GLN B 1 158 ? -23.684 -10.276 5.659 1.00 69.22 158 GLN B CA 1
ATOM 2578 C C . GLN B 1 158 ? -24.111 -9.511 4.410 1.00 68.84 158 GLN B C 1
ATOM 2579 O O . GLN B 1 158 ? -23.737 -9.885 3.301 1.00 73.59 158 GLN B O 1
ATOM 2585 N N . ASP B 1 159 ? -24.869 -8.432 4.583 1.00 69.09 159 ASP B N 1
ATOM 2586 C CA . ASP B 1 159 ? -25.303 -7.627 3.445 1.00 67.93 159 ASP B CA 1
ATOM 2587 C C . ASP B 1 159 ? -24.140 -6.879 2.804 1.00 82.79 159 ASP B C 1
ATOM 2588 O O . ASP B 1 159 ? -24.292 -6.260 1.753 1.00 90.92 159 ASP B O 1
ATOM 2593 N N . VAL B 1 160 ? -22.981 -6.938 3.450 1.00 82.54 160 VAL B N 1
ATOM 2594 C CA . VAL B 1 160 ? -21.777 -6.334 2.907 1.00 72.85 160 VAL B CA 1
ATOM 2595 C C . VAL B 1 160 ? -21.055 -7.335 2.010 1.00 75.28 160 VAL B C 1
ATOM 2596 O O . VAL B 1 160 ? -21.129 -8.543 2.229 1.00 79.62 160 VAL B O 1
ATOM 2600 N N . PRO B 1 161 ? -20.388 -6.838 0.964 1.00 65.77 161 PRO B N 1
ATOM 2601 C CA . PRO B 1 161 ? -19.552 -7.703 0.133 1.00 68.48 161 PRO B CA 1
ATOM 2602 C C . PRO B 1 161 ? -18.295 -8.088 0.894 1.00 65.23 161 PRO B C 1
ATOM 2603 O O . PRO B 1 161 ? -17.717 -7.252 1.582 1.00 56.71 161 PRO B O 1
ATOM 2607 N N . ILE B 1 162 ? -17.878 -9.343 0.773 1.00 70.35 162 ILE B N 1
ATOM 2608 C CA . ILE B 1 162 ? -16.713 -9.830 1.502 1.00 68.28 162 ILE B CA 1
ATOM 2609 C C . ILE B 1 162 ? -15.424 -9.319 0.866 1.00 72.70 162 ILE B C 1
ATOM 2610 O O . ILE B 1 162 ? -14.328 -9.598 1.347 1.00 67.79 162 ILE B O 1
ATOM 2615 N N . ALA B 1 163 ? -15.563 -8.569 -0.222 1.00 70.07 163 ALA B N 1
ATOM 2616 C CA . ALA B 1 163 ? -14.415 -8.015 -0.925 1.00 58.93 163 ALA B CA 1
ATOM 2617 C C . ALA B 1 163 ? -14.188 -6.552 -0.552 1.00 53.28 163 ALA B C 1
ATOM 2618 O O . ALA B 1 163 ? -13.269 -5.909 -1.056 1.00 67.52 163 ALA B O 1
ATOM 2620 N N . TRP B 1 164 ? -15.029 -6.028 0.333 1.00 55.82 164 TRP B N 1
ATOM 2621 C CA . TRP B 1 164 ? -14.875 -4.656 0.807 1.00 56.95 164 TRP B CA 1
ATOM 2622 C C . TRP B 1 164 ? -13.912 -4.581 1.983 1.00 62.36 164 TRP B C 1
ATOM 2623 O O . TRP B 1 164 ? -14.131 -5.206 3.016 1.00 63.88 164 TRP B O 1
ATOM 2634 N N . THR B 1 165 ? -12.849 -3.803 1.817 1.00 61.23 165 THR B N 1
ATOM 2635 C CA . THR B 1 165 ? -11.821 -3.677 2.843 1.00 57.46 165 THR B CA 1
ATOM 2636 C C . THR B 1 165 ? -12.042 -2.466 3.734 1.00 50.91 165 THR B C 1
ATOM 2637 O O . THR B 1 165 ? -11.980 -1.329 3.281 1.00 51.23 165 THR B O 1
ATOM 2641 N N . VAL B 1 166 ? -12.303 -2.725 5.009 1.00 48.70 166 VAL B N 1
ATOM 2642 C CA . VAL B 1 166 ? -12.501 -1.669 5.993 1.00 56.75 166 VAL B CA 1
ATOM 2643 C C . VAL B 1 166 ? -11.228 -0.869 6.225 1.00 53.75 166 VAL B C 1
ATOM 2644 O O . VAL B 1 166 ? -10.189 -1.418 6.590 1.00 53.85 166 VAL B O 1
ATOM 2648 N N . GLN B 1 167 ? -11.319 0.438 6.016 1.00 46.43 167 GLN B N 1
ATOM 2649 C CA . GLN B 1 167 ? -10.157 1.305 6.116 1.00 48.46 167 GLN B CA 1
ATOM 2650 C C . GLN B 1 167 ? -10.221 2.157 7.376 1.00 55.86 167 GLN B C 1
ATOM 2651 O O . GLN B 1 167 ? -9.229 2.291 8.096 1.00 50.39 167 GLN B O 1
ATOM 2657 N N . SER B 1 168 ? -11.393 2.727 7.642 1.00 57.35 168 SER B N 1
ATOM 2658 C CA . SER B 1 168 ? -11.552 3.625 8.781 1.00 55.51 168 SER B CA 1
ATOM 2659 C C . SER B 1 168 ? -13.000 3.727 9.255 1.00 49.77 168 SER B C 1
ATOM 2660 O O . SER B 1 168 ? -13.927 3.338 8.550 1.00 50.37 168 SER B O 1
ATOM 2663 N N . GLN B 1 169 ? -13.176 4.243 10.467 1.00 49.04 169 GLN B N 1
ATOM 2664 C CA . GLN B 1 169 ? -14.498 4.501 11.028 1.00 53.23 169 GLN B CA 1
ATOM 2665 C C . GLN B 1 169 ? -14.628 5.966 11.422 1.00 51.27 169 GLN B C 1
ATOM 2666 O O . GLN B 1 169 ? -13.996 6.421 12.372 1.00 48.56 169 GLN B O 1
ATOM 2672 N N . LEU B 1 170 ? -15.452 6.704 10.692 1.00 43.50 170 LEU B N 1
ATOM 2673 C CA . LEU B 1 170 ? -15.657 8.117 10.979 1.00 50.08 170 LEU B CA 1
ATOM 2674 C C . LEU B 1 170 ? -16.868 8.306 11.876 1.00 53.34 170 LEU B C 1
ATOM 2675 O O . LEU B 1 170 ? -17.991 8.444 11.400 1.00 47.67 170 LEU B O 1
ATOM 2680 N N . VAL B 1 171 ? -16.624 8.303 13.180 1.00 53.74 171 VAL B N 1
ATOM 2681 C CA . VAL B 1 171 ? -17.684 8.425 14.170 1.00 57.07 171 VAL B CA 1
ATOM 2682 C C . VAL B 1 171 ? -18.131 9.870 14.311 1.00 57.21 171 VAL B C 1
ATOM 2683 O O . VAL B 1 171 ? -17.366 10.722 14.745 1.00 65.72 171 VAL B O 1
ATOM 2687 N N . PHE B 1 172 ? -19.376 10.140 13.944 1.00 49.84 172 PHE B N 1
ATOM 2688 C CA . PHE B 1 172 ? -19.901 11.496 13.993 1.00 59.15 172 PHE B CA 1
ATOM 2689 C C . PHE B 1 172 ? -20.953 11.658 15.083 1.00 71.43 172 PHE B C 1
ATOM 2690 O O . PHE B 1 172 ? -21.717 10.739 15.365 1.00 74.82 172 PHE B O 1
ATOM 2698 N N . GLY B 1 173 ? -20.985 12.837 15.690 1.00 69.75 173 GLY B N 1
ATOM 2699 C CA . GLY B 1 173 ? -21.934 13.122 16.749 1.00 63.85 173 GLY B CA 1
ATOM 2700 C C . GLY B 1 173 ? -21.895 14.571 17.192 1.00 61.04 173 GLY B C 1
ATOM 2701 O O . GLY B 1 173 ? -21.248 15.405 16.559 1.00 61.47 173 GLY B O 1
ATOM 2702 N N . ASN B 1 186 ? 6.240 22.466 6.524 1.00 69.65 186 ASN B N 1
ATOM 2703 C CA . ASN B 1 186 ? 7.220 23.127 5.674 1.00 79.60 186 ASN B CA 1
ATOM 2704 C C . ASN B 1 186 ? 7.400 22.399 4.349 1.00 86.54 186 ASN B C 1
ATOM 2705 O O . ASN B 1 186 ? 7.143 21.200 4.246 1.00 80.54 186 ASN B O 1
ATOM 2710 N N . ASN B 1 187 ? 7.837 23.135 3.334 1.00 89.59 187 ASN B N 1
ATOM 2711 C CA . ASN B 1 187 ? 8.084 22.556 2.023 1.00 81.94 187 ASN B CA 1
ATOM 2712 C C . ASN B 1 187 ? 9.078 23.390 1.228 1.00 73.98 187 ASN B C 1
ATOM 2713 O O . ASN B 1 187 ? 8.898 24.594 1.054 1.00 69.75 187 ASN B O 1
ATOM 2718 N N . VAL B 1 188 ? 10.131 22.737 0.753 1.00 76.47 188 VAL B N 1
ATOM 2719 C CA . VAL B 1 188 ? 11.205 23.418 0.044 1.00 85.54 188 VAL B CA 1
ATOM 2720 C C . VAL B 1 188 ? 10.722 24.001 -1.283 1.00 84.53 188 VAL B C 1
ATOM 2721 O O . VAL B 1 188 ? 9.973 23.362 -2.020 1.00 69.96 188 VAL B O 1
ATOM 2725 N N . ILE B 1 189 ? 11.162 25.220 -1.575 1.00 93.74 189 ILE B N 1
ATOM 2726 C CA . ILE B 1 189 ? 10.717 25.949 -2.756 1.00 92.11 189 ILE B CA 1
ATOM 2727 C C . ILE B 1 189 ? 11.429 25.482 -4.015 1.00 84.77 189 ILE B C 1
ATOM 2728 O O . ILE B 1 189 ? 10.910 25.634 -5.120 1.00 79.63 189 ILE B O 1
ATOM 2733 N N . ASN B 1 190 ? 12.623 24.925 -3.834 1.00 94.06 190 ASN B N 1
ATOM 2734 C CA . ASN B 1 190 ? 13.498 24.546 -4.941 1.00 90.46 190 ASN B CA 1
ATOM 2735 C C . ASN B 1 190 ? 13.574 25.585 -6.057 1.00 97.35 190 ASN B C 1
ATOM 2736 O O . ASN B 1 190 ? 13.419 25.262 -7.234 1.00 85.08 190 ASN B O 1
ATOM 2741 N N . VAL B 1 191 ? 13.798 26.834 -5.668 1.00 104.73 191 VAL B N 1
ATOM 2742 C CA . VAL B 1 191 ? 14.058 27.904 -6.620 1.00 93.63 191 VAL B CA 1
ATOM 2743 C C . VAL B 1 191 ? 15.564 28.073 -6.755 1.00 98.88 191 VAL B C 1
ATOM 2744 O O . VAL B 1 191 ? 16.088 29.182 -6.666 1.00 92.66 191 VAL B O 1
ATOM 2748 N N . TYR B 1 192 ? 16.243 26.949 -6.964 1.00 101.81 192 TYR B N 1
ATOM 2749 C CA . TYR B 1 192 ? 17.702 26.884 -7.012 1.00 96.81 192 TYR B CA 1
ATOM 2750 C C . TYR B 1 192 ? 18.330 27.314 -5.689 1.00 84.00 192 TYR B C 1
ATOM 2751 O O . TYR B 1 192 ? 17.643 27.466 -4.680 1.00 81.86 192 TYR B O 1
ATOM 2760 N N . HIS B 1 193 ? 19.539 27.515 -5.593 1.00 67.86 193 HIS B N 1
#

Nearest PDB structures (foldseek):
  4urp-assembly1_B  TM=1.003E+00  e=4.985E-33  Saccharomyces cerevisiae
  4bn6-assembly1_A  TM=8.875E-01  e=3.497E-15  Lactococcus lactis subsp. lactis Il1403
  4bn9-assembly1_A-2  TM=8.686E-01  e=5.901E-15  Lactococcus lactis subsp. lactis Il1403
  1ywq-assembly1_A-2  TM=8.485E-01  e=3.657E-13  Bacillus cereus ATCC 14579
  2ifa-assembly3_E  TM=8.983E-01  e=2.638E-12  Streptococcus mutans UA159

CATH classification: 3.40.109.10

Foldseek 3Di:
DPVVVVVLLVPADADLQFALDCDPPHHDVNLVVLLVVLLVPFDQVPPLSFKDKDKDFDVRQLQQLVQLLVVPDDVVVSCVSNSLNHGFRTKMWMWTQVVSLVVCCVVCVPPNPCSVVSRLVRRVVSVSSSRSVLVVVPKHKHKDAPQVSSLVVPDDPDDNRTGTGIMITISDDDDDPD/DPCVVVVLVVPADADLQFALDCDPPHHDVNLVVQLVVLLVPFCQPPPLSFKDKDKFFDVRQLQLLVQVLVVDDDVVRSVPSNSLNHGFGTKMWMWGQQVSLVVVCVVCVVCNPCSVVSRVVRSVRSQSSSSSVLVVVVKHKHKAQPFPSSLVSDDDVDDPRIGTGIMITISDDDPPPD

Sequence (356 aa):
PTGNYLNAITNRRTIYNLKPELPQGVGLDDVKRTVHVILKNTPTAFNSQVNRAVIIVGDTHKRIWDAVASAMPTAEAKKRPESCRDEAYGSVIFFTDLGPTEKLQRDFPALAAAFPTCAAHTTGAVQIQSWTALELLGLGANLQHYNDYVKSALPQDVPIAWTVQSQLVFGNNVINVYPTGNYLNAITNRRTIYNLKPELPQGVGLDDVKRTVHVILKNTPTAFNSQVNRAVIIVGDTHKRIWDAVASAMPTAEAKKRPESCRDEAYGSVIFFTDLGPTEKLQRDFPALAAAFPTCAAHTTGAVQIQSWTALELLGLGANLQHYNDYVKSALPQDVPIAWTVQSQLVFGNNVINVY

Secondary structure (P-SEA, 3-state):
cccaaaaaaaaccccccccccccccccaaaaaaaaaaaaaaccccccccccccccccaaaaaaaaaaaaaaccccccccaaaaaaccccbbbbbbbcaaaaaaaaacccccccaaaaaaaaaaaaaaaaaaaaaaaaccccccccaaaaaaaaccccccccccccccccccccccccc/cccaaaaaaaabbbbccccccccccccaaaaaaaaaaaaaacccccccccbbbbbbbaaaaaaaaaaaaaaccccccaaaaaaaaccccbbbbbbbcaaaaaaaaaaccccccaaaaaaaaaaaaaaaaaaaaaaaaccccccccccaaaaaaccccccccccccccccccccccccc

Radius of gyration: 20.8 Å; Cα contacts (8 Å, |Δi|>4): 622; chains: 2; bounding box: 53×49×59 Å

Solvent-accessible surface area: 16915 Å² total

InterPro domains:
  IPR000415 Nitroreductase-like [G3DSA:3.40.109.10] (1-193)
  IPR000415 Nitroreductase-like [SSF55469] (6-185)
  IPR029479 Nitroreductase [PF00881] (11-172)
  IPR033877 Nitroreductase Frm2/Hbn1-like [PTHR43035] (1-190)
  IPR033877 Nitroreductase Frm2/Hbn1-like [cd02140] (7-192)

B-factor: mean 64.98, std 12.28, range [28.33, 114.16]

Organism: Saccharomyces cerevisiae (strain ATCC 204508 / S288c) (NCBI:txid559292)

GO terms:
  GO:0016651 oxidoreductase activity, acting on NAD(P)H (F, IDA)
  GO:0034599 cellular response to oxidative stress (P, IGI)
  GO:0034599 cellular response to oxidative stress (P, IMP)
  GO:0005634 nucleus (C, HDA)
  GO:0005737 cytoplasm (C, HDA)
  GO:0045922 negative regulation of fatty acid metabolic process (P, IMP)
  GO:0050465 nitroquinoline-N-oxide reductase [NAD(P)H] activity (F, EXP)